Protein AF-A0A1V6GTL7-F1 (afdb_monomer_lite)

Foldseek 3Di:
DDDDDDDDDDDDDDDDDPDPDPPPPPPPPDPVNVVVVVVVVVVVVVVVVCVVVPDDDDPVVLCVVCVQVLVQLVVLLVVLVVLLVVLQVQLVVCVVVVVNVSSVLSNVLSVLSVVLNVLSVQCNVCSVVVPPVSNVVSVVVNVVSQVVNCVSVVDGDDTSDDDVVRVPDPDPDPPPPPVPPDPDDDDDDDDDDDDDDDDDDDDDDDDDDDDDD

Radius of gyration: 34.86 Å; chains: 1; bounding box: 97×105×55 Å

pLDDT: mean 72.02, std 23.52, range [32.5, 98.06]

Secondary structure (DSSP, 8-state):
------------------------------HHHHHHHHHHHHHHHHHHHHHHHSPPPPHHHHHHHHHHHHHHHHHHHHHHHHHHHHHHHHHHHHHHTT-HHHHHHHHHHHHHHHHHHHHHHHHHHHHHTT-HHHHHHHHHHHHHHHHHHHHHHSSPPP-SS--HHHH---PPP----------------------------------------

Structure (mmCIF, N/CA/C/O backbone):
data_AF-A0A1V6GTL7-F1
#
_entry.id   AF-A0A1V6GTL7-F1
#
loop_
_atom_site.group_PDB
_atom_site.id
_atom_site.type_symbol
_atom_site.label_atom_id
_atom_site.label_alt_id
_atom_site.label_comp_id
_atom_site.label_asym_id
_atom_site.label_entity_id
_atom_site.label_seq_id
_atom_site.pdbx_PDB_ins_code
_atom_site.Cartn_x
_atom_site.Cartn_y
_atom_site.Cartn_z
_atom_site.occupancy
_atom_site.B_iso_or_equiv
_atom_site.auth_seq_id
_atom_site.auth_comp_id
_atom_site.auth_asym_id
_atom_site.auth_atom_id
_atom_site.pdbx_PDB_model_num
ATOM 1 N N . MET A 1 1 ? 66.083 40.670 12.937 1.00 35.97 1 MET A N 1
ATOM 2 C CA . MET A 1 1 ? 67.552 40.610 12.770 1.00 35.97 1 MET A CA 1
ATOM 3 C C . MET A 1 1 ? 68.104 39.443 13.587 1.00 35.97 1 MET A C 1
ATOM 5 O O . MET A 1 1 ? 67.762 39.340 14.751 1.00 35.97 1 MET A O 1
ATOM 9 N N . ARG A 1 2 ? 68.874 38.568 12.918 1.00 45.50 2 ARG A N 1
ATOM 10 C CA . ARG A 1 2 ? 69.841 37.534 13.369 1.00 45.50 2 ARG A CA 1
ATOM 11 C C . ARG A 1 2 ? 69.799 37.010 14.822 1.00 45.50 2 ARG A C 1
ATOM 13 O O . ARG A 1 2 ? 70.133 37.751 15.736 1.00 45.50 2 ARG A O 1
ATOM 20 N N . ARG A 1 3 ? 69.714 35.678 14.968 1.00 38.22 3 ARG A N 1
ATOM 21 C CA . ARG A 1 3 ? 70.846 34.794 15.359 1.00 38.22 3 ARG A CA 1
ATOM 22 C C . ARG A 1 3 ? 70.424 33.311 15.380 1.00 38.22 3 ARG A C 1
ATOM 24 O O . ARG A 1 3 ? 69.400 32.971 15.952 1.00 38.22 3 ARG A O 1
ATOM 31 N N . TRP A 1 4 ? 71.238 32.457 14.759 1.00 44.47 4 TRP A N 1
ATOM 32 C CA . TRP A 1 4 ? 71.379 31.024 15.076 1.00 44.47 4 TRP A CA 1
ATOM 33 C C . TRP A 1 4 ? 72.420 30.879 16.210 1.00 44.47 4 TRP A C 1
ATOM 35 O O . TRP A 1 4 ? 73.236 31.798 16.364 1.00 44.47 4 TRP A O 1
ATOM 45 N N . PRO A 1 5 ? 72.433 29.774 16.986 1.00 56.59 5 PRO A N 1
ATOM 46 C CA . PRO A 1 5 ? 73.373 28.700 16.641 1.00 56.59 5 PRO A CA 1
ATOM 47 C C . PRO A 1 5 ? 72.931 27.245 16.936 1.00 56.59 5 PRO A C 1
ATOM 49 O O . PRO A 1 5 ? 72.128 26.942 17.809 1.00 56.59 5 PRO A O 1
ATOM 52 N N . MET A 1 6 ? 73.567 26.393 16.134 1.00 41.66 6 MET A N 1
ATOM 53 C CA . MET A 1 6 ? 73.907 24.965 16.184 1.00 41.66 6 MET A CA 1
ATOM 54 C C . MET A 1 6 ? 74.047 24.211 17.532 1.00 41.66 6 MET A C 1
ATOM 56 O O . MET A 1 6 ? 74.666 24.703 18.467 1.00 41.66 6 MET A O 1
ATOM 60 N N . MET A 1 7 ? 73.673 22.922 17.431 1.00 39.44 7 MET A N 1
ATOM 61 C CA . MET A 1 7 ? 74.312 21.671 17.914 1.00 39.44 7 MET A CA 1
ATOM 62 C C . MET A 1 7 ? 74.373 21.273 19.402 1.00 39.44 7 MET A C 1
ATOM 64 O O . MET A 1 7 ? 74.911 21.986 20.236 1.00 39.44 7 MET A O 1
ATOM 68 N N . GLY A 1 8 ? 74.044 19.987 19.638 1.00 35.22 8 GLY A N 1
ATOM 69 C CA . GLY A 1 8 ? 74.865 19.097 20.478 1.00 35.22 8 GLY A CA 1
ATOM 70 C C . GLY A 1 8 ? 74.125 18.091 21.375 1.00 35.22 8 GLY A C 1
ATOM 71 O O . GLY A 1 8 ? 73.696 18.495 22.441 1.00 35.22 8 GLY A O 1
ATOM 72 N N . GLY A 1 9 ? 74.087 16.811 20.945 1.00 35.62 9 GLY A N 1
ATOM 73 C CA . GLY A 1 9 ? 74.044 15.521 21.695 1.00 35.62 9 GLY A CA 1
ATOM 74 C C . GLY A 1 9 ? 73.148 15.336 22.941 1.00 35.62 9 GLY A C 1
ATOM 75 O O . GLY A 1 9 ? 72.566 16.263 23.464 1.00 35.62 9 GLY A O 1
ATOM 76 N N . ALA A 1 10 ? 73.011 14.172 23.571 1.00 41.84 10 ALA A N 1
ATOM 77 C CA . ALA A 1 10 ? 72.985 12.767 23.177 1.00 41.84 10 ALA A CA 1
ATOM 78 C C . ALA A 1 10 ? 72.483 11.969 24.416 1.00 41.84 10 ALA A C 1
ATOM 80 O O . ALA A 1 10 ? 72.802 12.334 25.543 1.00 41.84 10 ALA A O 1
ATOM 81 N N . VAL A 1 11 ? 71.818 10.833 24.161 1.00 42.91 11 VAL A N 1
ATOM 82 C CA . VAL A 1 11 ? 71.645 9.625 25.016 1.00 42.91 11 VAL A CA 1
ATOM 83 C C . VAL A 1 11 ? 70.593 9.608 26.153 1.00 42.91 11 VAL A C 1
ATOM 85 O O . VAL A 1 11 ? 70.435 10.550 26.917 1.00 42.91 11 VAL A O 1
ATOM 88 N N . LEU A 1 12 ? 70.011 8.399 26.287 1.00 39.44 12 LEU A N 1
ATOM 89 C CA . LEU A 1 12 ? 69.167 7.783 27.333 1.00 39.44 12 LEU A CA 1
ATOM 90 C C . LEU A 1 12 ? 67.657 7.863 27.027 1.00 39.44 12 LEU A C 1
ATOM 92 O O . LEU A 1 12 ? 67.135 8.929 26.752 1.00 39.44 12 LEU A O 1
ATOM 96 N N . ALA A 1 13 ? 66.876 6.779 27.011 1.00 40.62 13 ALA A N 1
ATOM 97 C CA . ALA A 1 13 ? 66.996 5.525 27.745 1.00 40.62 13 ALA A CA 1
ATOM 98 C C . ALA A 1 13 ? 66.348 4.346 26.987 1.00 40.62 13 ALA A C 1
ATOM 100 O O . ALA A 1 13 ? 65.375 4.517 26.252 1.00 40.62 13 ALA A O 1
ATOM 101 N N . LEU A 1 14 ? 66.885 3.141 27.211 1.00 46.69 14 LEU A N 1
ATOM 102 C CA . LEU A 1 14 ? 66.243 1.877 26.854 1.00 46.69 14 LEU A CA 1
ATOM 103 C C . LEU A 1 14 ? 64.939 1.714 27.648 1.00 46.69 14 LEU A C 1
ATOM 105 O O . LEU A 1 14 ? 64.967 1.633 28.874 1.00 46.69 14 LEU A O 1
ATOM 109 N N . GLY A 1 15 ? 63.820 1.600 26.938 1.00 40.00 15 GLY A N 1
ATOM 110 C CA . GLY A 1 15 ? 62.555 1.094 27.459 1.00 40.00 15 GLY A CA 1
ATOM 111 C C . GLY A 1 15 ? 62.045 0.009 26.520 1.00 40.00 15 GLY A C 1
ATOM 112 O O . GLY A 1 15 ? 61.657 0.288 25.389 1.00 40.00 15 GLY A O 1
ATOM 113 N N . THR A 1 16 ? 62.098 -1.239 26.966 1.00 46.84 16 THR A N 1
ATOM 114 C CA . THR A 1 16 ? 61.581 -2.419 26.271 1.00 46.84 16 THR A CA 1
ATOM 115 C C . THR A 1 16 ? 60.065 -2.295 26.090 1.00 46.84 16 THR A C 1
ATOM 117 O O . THR A 1 16 ? 59.295 -2.533 27.017 1.00 46.84 16 THR A O 1
ATOM 120 N N . MET A 1 17 ? 59.623 -1.923 24.886 1.00 38.69 17 MET A N 1
ATOM 121 C CA . MET A 1 17 ? 58.226 -2.056 24.474 1.00 38.69 17 MET A CA 1
ATOM 122 C C . MET A 1 17 ? 57.941 -3.517 24.124 1.00 38.69 17 MET A C 1
ATOM 124 O O . MET A 1 17 ? 58.433 -4.033 23.121 1.00 38.69 17 MET A O 1
ATOM 128 N N . VAL A 1 18 ? 57.104 -4.177 24.924 1.00 46.06 18 VAL A N 1
ATOM 129 C CA . VAL A 1 18 ? 56.383 -5.373 24.477 1.00 46.06 18 VAL A CA 1
ATOM 130 C C . VAL A 1 18 ? 55.330 -4.895 23.481 1.00 46.06 18 VAL A C 1
ATOM 132 O O . VAL A 1 18 ? 54.247 -4.448 23.853 1.00 46.06 18 VAL A O 1
ATOM 135 N N . ALA A 1 19 ? 55.689 -4.917 22.200 1.00 44.81 19 ALA A N 1
ATOM 136 C CA . ALA A 1 19 ? 54.762 -4.655 21.115 1.00 44.81 19 ALA A CA 1
ATOM 137 C C . ALA A 1 19 ? 53.807 -5.848 20.986 1.00 44.81 19 ALA A C 1
ATOM 139 O O . ALA A 1 19 ? 54.183 -6.912 20.496 1.00 44.81 19 ALA A O 1
ATOM 140 N N . VAL A 1 20 ? 52.560 -5.662 21.419 1.00 47.91 20 VAL A N 1
ATOM 141 C CA . VAL A 1 20 ? 51.438 -6.486 20.966 1.00 47.91 20 VAL A CA 1
ATOM 142 C C . VAL A 1 20 ? 51.251 -6.161 19.489 1.00 47.91 20 VAL A C 1
ATOM 144 O O . VAL A 1 20 ? 50.726 -5.107 19.133 1.00 47.91 20 VAL A O 1
ATOM 147 N N . THR A 1 21 ? 51.759 -7.025 18.617 1.00 46.97 21 THR A N 1
ATOM 148 C CA . THR A 1 21 ? 51.546 -6.886 17.182 1.00 46.97 21 THR A CA 1
ATOM 149 C C . THR A 1 21 ? 50.085 -7.213 16.861 1.00 46.97 21 THR A C 1
ATOM 151 O O . THR A 1 21 ? 49.604 -8.295 17.207 1.00 46.97 21 THR A O 1
ATOM 154 N N . PRO A 1 22 ? 49.347 -6.308 16.193 1.00 46.44 22 PRO A N 1
ATOM 155 C CA . PRO A 1 22 ? 48.054 -6.653 15.636 1.00 46.44 22 PRO A CA 1
ATOM 156 C C . PRO A 1 22 ? 48.307 -7.636 14.496 1.00 46.44 22 PRO A C 1
ATOM 158 O O . PRO A 1 22 ? 48.952 -7.304 13.500 1.00 46.44 22 PRO A O 1
ATOM 161 N N . VAL A 1 23 ? 47.816 -8.866 14.634 1.00 41.50 23 VAL A N 1
ATOM 162 C CA . VAL A 1 23 ? 47.775 -9.810 13.516 1.00 41.50 23 VAL A CA 1
ATOM 163 C C . VAL A 1 23 ? 46.669 -9.341 12.571 1.00 41.50 23 VAL A C 1
ATOM 165 O O . VAL A 1 23 ? 45.533 -9.807 12.607 1.00 41.50 23 VAL A O 1
ATOM 168 N N . CYS A 1 24 ? 47.001 -8.364 11.732 1.00 41.97 24 CYS A N 1
ATOM 169 C CA . CYS A 1 24 ? 46.215 -7.996 10.568 1.00 41.97 24 CYS A CA 1
ATOM 170 C C . CYS A 1 24 ? 46.306 -9.147 9.559 1.00 41.97 24 CYS A C 1
ATOM 172 O O . CYS A 1 24 ? 47.208 -9.179 8.725 1.00 41.97 24 CYS A O 1
ATOM 174 N N . PHE A 1 25 ? 45.369 -10.095 9.609 1.00 42.31 25 PHE A N 1
ATOM 175 C CA . PHE A 1 25 ? 45.135 -11.031 8.506 1.00 42.31 25 PHE A CA 1
ATOM 176 C C . PHE A 1 25 ? 44.468 -10.289 7.334 1.00 42.31 25 PHE A C 1
ATOM 178 O O . PHE A 1 25 ? 43.322 -10.538 6.970 1.00 42.31 25 PHE A O 1
ATOM 185 N N . ALA A 1 26 ? 45.196 -9.361 6.712 1.00 48.50 26 ALA A N 1
ATOM 186 C CA . ALA A 1 26 ? 44.901 -8.950 5.351 1.00 48.50 26 ALA A CA 1
ATOM 187 C C . ALA A 1 26 ? 45.399 -10.081 4.446 1.00 48.50 26 ALA A C 1
ATOM 189 O O . ALA A 1 26 ? 46.570 -10.118 4.069 1.00 48.50 26 ALA A O 1
ATOM 190 N N . ARG A 1 27 ? 44.531 -11.055 4.140 1.00 55.53 27 ARG A N 1
ATOM 191 C CA . ARG A 1 27 ? 44.789 -11.982 3.033 1.00 55.53 27 ARG A CA 1
ATOM 192 C C . ARG A 1 27 ? 44.950 -11.124 1.781 1.00 55.53 27 ARG A C 1
ATOM 194 O O . ARG A 1 27 ? 43.975 -10.581 1.269 1.00 55.53 27 ARG A O 1
ATOM 201 N N . VAL A 1 28 ? 46.193 -10.956 1.340 1.00 57.31 28 VAL A N 1
ATOM 202 C CA . VAL A 1 28 ? 46.511 -10.330 0.061 1.00 57.31 28 VAL A CA 1
ATOM 203 C C . VAL A 1 28 ? 45.879 -11.223 -0.997 1.00 57.31 28 VAL A C 1
ATOM 205 O O . VAL A 1 28 ? 46.318 -12.354 -1.191 1.00 57.31 28 VAL A O 1
ATOM 208 N N . LEU A 1 29 ? 44.789 -10.749 -1.601 1.00 62.44 29 LEU A N 1
ATOM 209 C CA . LEU A 1 29 ? 44.162 -11.429 -2.727 1.00 62.44 29 LEU A CA 1
ATOM 210 C C . LEU A 1 29 ? 45.227 -11.579 -3.812 1.00 62.44 29 LEU A C 1
ATOM 212 O O . LEU A 1 29 ? 45.891 -10.600 -4.167 1.00 62.44 29 LEU A O 1
ATOM 216 N N . ASP A 1 30 ? 45.418 -12.799 -4.304 1.00 77.19 30 ASP A N 1
ATOM 217 C CA . ASP A 1 30 ? 46.361 -13.032 -5.385 1.00 77.19 30 ASP A CA 1
ATOM 218 C C . ASP A 1 30 ? 45.968 -12.221 -6.636 1.00 77.19 30 ASP A C 1
ATOM 220 O O . ASP A 1 30 ? 44.830 -11.767 -6.827 1.00 77.19 30 ASP A O 1
ATOM 224 N N . GLY A 1 31 ? 46.956 -11.980 -7.499 1.00 77.62 31 GLY A N 1
ATOM 2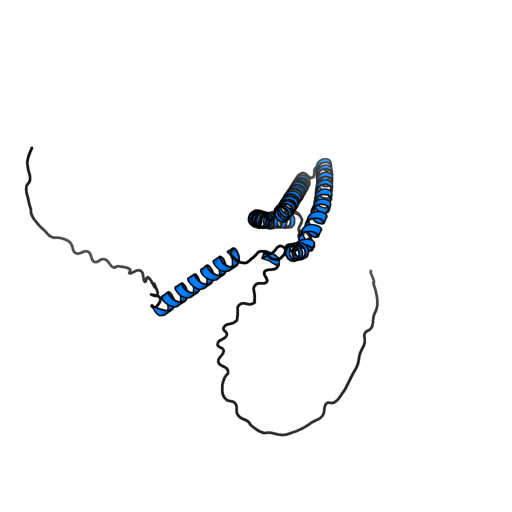25 C CA . GLY A 1 31 ? 46.763 -11.165 -8.697 1.00 77.62 31 GLY A CA 1
ATOM 226 C C . GLY A 1 31 ? 45.721 -11.736 -9.664 1.00 77.62 31 GLY A C 1
ATOM 227 O O . GLY A 1 31 ? 45.194 -10.988 -10.491 1.00 77.62 31 GLY A O 1
ATOM 228 N N . GLU A 1 32 ? 45.404 -13.029 -9.571 1.00 77.50 32 GLU A N 1
ATOM 229 C CA . GLU A 1 32 ? 44.367 -13.675 -10.376 1.00 77.50 32 GLU A CA 1
ATOM 230 C C . GLU A 1 32 ? 42.965 -13.357 -9.852 1.00 77.50 32 GLU A C 1
ATOM 232 O O . GLU A 1 32 ? 42.100 -12.956 -10.633 1.00 77.50 32 GLU A O 1
ATOM 237 N N . THR A 1 33 ? 42.765 -13.389 -8.536 1.00 75.06 33 THR A N 1
ATOM 238 C CA . THR A 1 33 ? 41.503 -13.048 -7.871 1.00 75.06 33 THR A CA 1
ATOM 239 C C . THR A 1 33 ? 41.130 -11.584 -8.102 1.00 75.06 33 THR A C 1
ATOM 241 O O . THR A 1 33 ? 39.981 -11.264 -8.412 1.00 75.06 33 THR A O 1
ATOM 244 N N . ILE A 1 34 ? 42.107 -10.671 -8.056 1.00 77.31 34 ILE A N 1
ATOM 245 C CA . ILE A 1 34 ? 41.880 -9.248 -8.365 1.00 77.31 34 ILE A CA 1
ATOM 246 C C . ILE A 1 34 ? 41.469 -9.060 -9.836 1.00 77.31 34 ILE A C 1
ATOM 248 O O . ILE A 1 34 ? 40.591 -8.247 -10.143 1.00 77.31 34 ILE A O 1
ATOM 252 N N . LYS A 1 35 ? 42.075 -9.811 -10.767 1.00 82.00 35 LYS A N 1
ATOM 253 C CA . LYS A 1 35 ? 41.696 -9.779 -12.190 1.00 82.00 35 LYS A CA 1
ATOM 254 C C . LYS A 1 35 ? 40.293 -10.346 -12.410 1.00 82.00 35 LYS A C 1
ATOM 256 O O . LYS A 1 35 ? 39.540 -9.762 -13.189 1.00 82.00 35 LYS A O 1
ATOM 261 N N . ALA A 1 36 ? 39.933 -11.429 -11.724 1.00 79.88 36 ALA A N 1
ATOM 262 C CA . ALA A 1 36 ? 38.602 -12.028 -11.788 1.00 79.88 36 ALA A CA 1
ATOM 263 C C . ALA A 1 36 ? 37.523 -11.062 -11.270 1.00 79.88 36 ALA A C 1
ATOM 265 O O . ALA A 1 36 ? 36.549 -10.803 -11.973 1.00 79.88 36 ALA A O 1
ATOM 266 N N . LEU A 1 37 ? 37.751 -10.425 -10.116 1.00 79.06 37 LEU A N 1
ATOM 267 C CA . LEU A 1 37 ? 36.845 -9.415 -9.557 1.00 79.06 37 LEU A CA 1
ATOM 268 C C . LEU A 1 37 ? 36.659 -8.211 -10.488 1.00 79.06 37 LEU A C 1
ATOM 270 O O . LEU A 1 37 ? 35.538 -7.744 -10.667 1.00 79.06 37 LEU A O 1
ATOM 274 N N . ARG A 1 38 ? 37.728 -7.724 -11.134 1.00 85.56 38 ARG A N 1
ATOM 275 C CA . ARG A 1 38 ? 37.615 -6.634 -12.121 1.00 85.56 38 ARG A CA 1
ATOM 276 C C . ARG A 1 38 ? 36.814 -7.044 -13.351 1.00 85.56 38 ARG A C 1
ATOM 278 O O . ARG A 1 38 ? 36.017 -6.244 -13.831 1.00 85.56 38 ARG A O 1
ATOM 285 N N . ARG A 1 39 ? 37.009 -8.265 -13.857 1.00 84.19 39 ARG A N 1
ATOM 286 C CA . ARG A 1 39 ? 36.225 -8.795 -14.985 1.00 84.19 39 ARG A CA 1
ATOM 287 C C . ARG A 1 39 ? 34.752 -8.915 -14.619 1.00 84.19 39 ARG A C 1
ATOM 289 O O . ARG A 1 39 ? 33.909 -8.526 -15.418 1.00 84.19 39 ARG A O 1
ATOM 296 N N . GLU A 1 40 ? 34.448 -9.369 -13.408 1.00 75.06 40 GLU A N 1
ATOM 297 C CA . GLU A 1 40 ? 33.066 -9.478 -12.947 1.00 75.06 40 GLU A CA 1
ATOM 298 C C . GLU A 1 40 ? 32.427 -8.102 -12.732 1.00 75.06 40 GLU A C 1
ATOM 300 O O . GLU A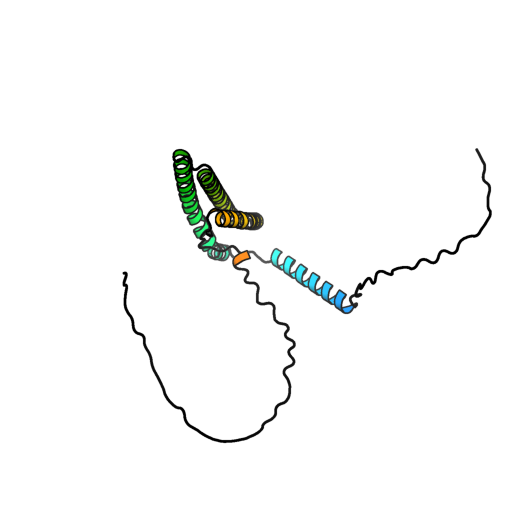 1 40 ? 31.325 -7.856 -13.213 1.00 75.06 40 GLU A O 1
ATOM 305 N N . GLN A 1 41 ? 33.144 -7.146 -12.135 1.00 86.19 41 GLN A N 1
ATOM 306 C CA . GLN A 1 41 ? 32.681 -5.757 -12.044 1.00 86.19 41 GLN A CA 1
ATOM 307 C C . GLN A 1 41 ? 32.435 -5.140 -13.427 1.00 86.19 41 GLN A C 1
ATOM 309 O O . GLN A 1 41 ? 31.429 -4.460 -13.626 1.00 86.19 41 GLN A O 1
ATOM 314 N N . GLN A 1 42 ? 33.313 -5.399 -14.400 1.00 86.12 42 GLN A N 1
ATOM 315 C CA . GLN A 1 42 ? 33.130 -4.959 -15.785 1.00 86.12 42 GLN A CA 1
ATOM 316 C C . GLN A 1 42 ? 31.926 -5.634 -16.444 1.00 86.12 42 GLN A C 1
ATOM 318 O O . GLN A 1 42 ? 31.173 -4.961 -17.143 1.00 86.12 42 GLN A O 1
ATOM 323 N N . ARG A 1 43 ? 31.703 -6.929 -16.198 1.00 85.44 43 ARG A N 1
ATOM 324 C CA . ARG A 1 43 ? 30.538 -7.674 -16.692 1.00 85.44 43 ARG A CA 1
ATOM 325 C C . ARG A 1 43 ? 29.240 -7.115 -16.117 1.00 85.44 43 ARG A C 1
ATOM 327 O O . ARG A 1 43 ? 28.309 -6.852 -16.872 1.00 85.44 43 ARG A O 1
ATOM 334 N N . VAL A 1 44 ? 29.192 -6.869 -14.808 1.00 78.00 44 VAL A N 1
ATOM 335 C CA . VAL A 1 44 ? 28.045 -6.256 -14.123 1.00 78.00 44 VAL A CA 1
ATOM 336 C C . VAL A 1 44 ? 27.798 -4.838 -14.641 1.00 78.00 44 VAL A C 1
ATOM 338 O O . VAL A 1 44 ? 26.658 -4.491 -14.946 1.00 78.00 44 VAL A O 1
ATOM 341 N N . ALA A 1 45 ? 28.847 -4.033 -14.822 1.00 79.06 45 ALA A N 1
ATOM 342 C CA . ALA A 1 45 ? 28.733 -2.692 -15.390 1.00 79.06 45 ALA A CA 1
ATOM 343 C C . ALA A 1 45 ? 28.252 -2.716 -16.853 1.00 79.06 45 ALA A C 1
ATOM 345 O O . ALA A 1 45 ? 27.406 -1.907 -17.234 1.00 79.06 45 ALA A O 1
ATOM 346 N N . ALA A 1 46 ? 28.739 -3.660 -17.663 1.00 78.75 46 ALA A N 1
ATOM 347 C CA . ALA A 1 46 ? 28.314 -3.851 -19.047 1.00 78.75 46 ALA A CA 1
ATOM 348 C C . ALA A 1 46 ? 26.855 -4.314 -19.134 1.00 78.75 46 ALA A C 1
ATOM 350 O O . ALA A 1 46 ? 26.098 -3.781 -19.938 1.00 78.75 46 ALA A O 1
ATOM 351 N N . LEU A 1 47 ? 26.427 -5.236 -18.268 1.00 69.50 47 LEU A N 1
ATOM 352 C CA . LEU A 1 47 ? 25.028 -5.655 -18.154 1.00 69.50 47 LEU A CA 1
ATOM 353 C C . LEU A 1 47 ? 24.127 -4.501 -17.701 1.00 69.50 47 LEU A C 1
ATOM 355 O O . LEU A 1 47 ? 23.045 -4.313 -18.252 1.00 69.50 47 LEU A O 1
ATOM 359 N N . ALA A 1 48 ? 24.572 -3.698 -16.733 1.00 69.31 48 ALA A N 1
ATOM 360 C CA . ALA A 1 48 ? 23.847 -2.511 -16.290 1.00 69.31 48 ALA A CA 1
ATOM 361 C C . ALA A 1 48 ? 23.721 -1.469 -17.412 1.00 69.31 48 ALA A C 1
ATOM 363 O O . ALA A 1 48 ? 22.658 -0.875 -17.579 1.00 69.31 48 ALA A O 1
ATOM 364 N N . LYS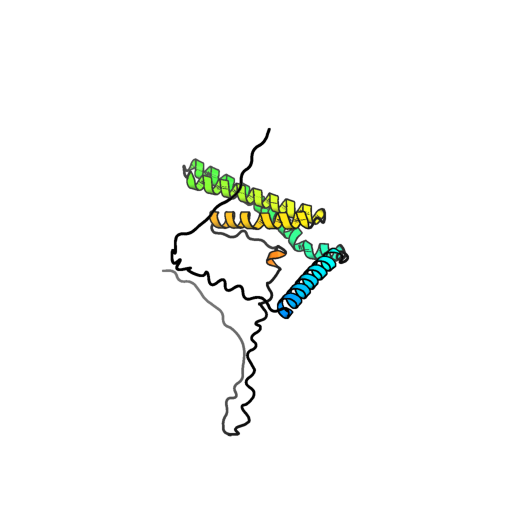 A 1 49 ? 24.776 -1.277 -18.213 1.00 76.00 49 LYS A N 1
ATOM 365 C CA . LYS A 1 49 ? 24.763 -0.406 -19.393 1.00 76.00 49 LYS A CA 1
ATOM 366 C C . LYS A 1 49 ? 23.831 -0.945 -20.484 1.00 76.00 49 LYS A C 1
ATOM 368 O O . LYS A 1 49 ? 22.963 -0.214 -20.941 1.00 76.00 49 LYS A O 1
ATOM 373 N N . ALA A 1 50 ? 23.926 -2.230 -20.819 1.00 66.75 50 ALA A N 1
ATOM 374 C CA . ALA A 1 50 ? 23.063 -2.877 -21.805 1.00 66.75 50 ALA A CA 1
ATOM 375 C C . ALA A 1 50 ? 21.579 -2.819 -21.408 1.00 66.75 50 ALA A C 1
ATOM 377 O O . ALA A 1 50 ? 20.726 -2.588 -22.254 1.00 66.75 50 ALA A O 1
ATOM 378 N N . ARG A 1 51 ? 21.254 -2.946 -20.114 1.00 64.94 51 ARG A N 1
ATOM 379 C CA . ARG A 1 51 ? 19.883 -2.749 -19.608 1.00 64.94 51 ARG A CA 1
ATOM 380 C C . ARG A 1 51 ? 19.375 -1.314 -19.771 1.00 64.94 51 ARG A C 1
ATOM 382 O O . ARG A 1 51 ? 18.174 -1.129 -19.916 1.00 64.94 51 ARG A O 1
ATOM 389 N N . ARG A 1 52 ? 20.262 -0.314 -19.733 1.00 63.25 52 ARG A N 1
ATOM 390 C CA . ARG A 1 52 ? 19.913 1.097 -19.981 1.00 63.25 52 ARG A CA 1
ATOM 391 C C . ARG A 1 52 ? 19.738 1.400 -21.470 1.00 63.25 52 ARG A C 1
ATOM 393 O O . ARG A 1 52 ? 18.967 2.287 -21.806 1.00 63.25 52 ARG A O 1
ATOM 400 N N . GLU A 1 53 ? 20.462 0.687 -22.331 1.00 62.78 53 GLU A N 1
ATOM 401 C CA . GLU A 1 53 ? 20.474 0.885 -23.789 1.00 62.78 53 GLU A CA 1
ATOM 402 C C . GLU A 1 53 ? 19.497 -0.037 -24.540 1.00 62.78 53 GLU A C 1
ATOM 404 O O . GLU A 1 53 ? 19.254 0.166 -25.728 1.00 62.78 53 GLU A O 1
ATOM 409 N N . ALA A 1 54 ? 18.931 -1.046 -23.868 1.00 56.81 54 ALA A N 1
ATOM 410 C CA . ALA A 1 54 ? 17.951 -1.948 -24.454 1.00 56.81 54 ALA A CA 1
ATOM 411 C C . ALA A 1 54 ? 16.730 -1.158 -24.959 1.00 56.81 54 ALA A C 1
ATOM 413 O O . ALA A 1 54 ? 16.199 -0.321 -24.219 1.00 56.81 54 ALA A O 1
ATOM 414 N N . PRO A 1 55 ? 16.258 -1.418 -26.194 1.00 57.91 55 PRO A N 1
ATOM 415 C CA . PRO A 1 55 ? 15.069 -0.757 -26.704 1.00 57.91 55 PRO A CA 1
ATOM 416 C C . PRO A 1 55 ? 13.888 -1.054 -25.771 1.00 57.91 55 PRO A C 1
ATOM 418 O O . PRO A 1 55 ? 13.761 -2.187 -25.287 1.00 57.91 55 PRO A O 1
ATOM 421 N N . PRO A 1 56 ? 13.032 -0.056 -25.487 1.00 60.19 56 PRO A N 1
ATOM 422 C CA . PRO A 1 56 ? 11.881 -0.266 -24.627 1.00 60.19 56 PRO A CA 1
ATOM 423 C C . PRO A 1 56 ? 11.029 -1.398 -25.202 1.00 60.19 56 PRO A C 1
ATOM 425 O O . PRO A 1 56 ? 10.826 -1.483 -26.416 1.00 60.19 56 PRO A O 1
ATOM 428 N N . ALA A 1 57 ? 10.542 -2.285 -24.330 1.00 62.94 57 ALA A N 1
ATOM 429 C CA . ALA A 1 57 ? 9.593 -3.309 -24.744 1.00 62.94 57 ALA A CA 1
ATOM 430 C C . ALA A 1 57 ? 8.420 -2.640 -25.486 1.00 62.94 57 ALA A C 1
ATOM 432 O O . ALA A 1 57 ? 8.016 -1.545 -25.076 1.00 62.94 57 ALA A O 1
ATOM 433 N N . PRO A 1 58 ? 7.862 -3.267 -26.541 1.00 67.25 58 PRO A N 1
ATOM 434 C CA . PRO A 1 58 ? 6.733 -2.701 -27.269 1.00 67.25 58 PRO A CA 1
ATOM 435 C C . PRO A 1 58 ? 5.647 -2.250 -26.287 1.00 67.25 58 PRO A C 1
ATOM 437 O O . PRO A 1 58 ? 5.332 -2.995 -25.357 1.00 67.25 58 PRO A O 1
ATOM 440 N N . GLU A 1 59 ? 5.072 -1.058 -26.468 1.00 66.81 59 GLU A N 1
ATOM 441 C CA . GLU A 1 59 ? 4.109 -0.476 -25.512 1.00 66.81 59 GLU A CA 1
ATOM 442 C C . GLU A 1 59 ? 2.975 -1.449 -25.159 1.00 66.81 59 GLU A C 1
ATOM 444 O O . GLU A 1 59 ? 2.592 -1.576 -23.998 1.00 66.81 59 GLU A O 1
ATOM 449 N N . VAL A 1 60 ? 2.523 -2.231 -26.142 1.00 61.19 60 VAL A N 1
ATOM 450 C CA . VAL A 1 60 ? 1.508 -3.283 -25.988 1.00 61.19 60 VAL A CA 1
ATOM 451 C C . VAL A 1 60 ? 1.945 -4.387 -25.014 1.00 61.19 60 VAL A C 1
ATOM 453 O O . VAL A 1 60 ? 1.133 -4.890 -24.240 1.00 61.19 60 VAL A O 1
ATOM 456 N N . PHE A 1 61 ? 3.221 -4.774 -25.030 1.00 61.06 61 PHE A N 1
ATOM 457 C CA . PHE A 1 61 ? 3.766 -5.775 -24.114 1.00 61.06 61 PHE A CA 1
ATOM 458 C C . PHE A 1 61 ? 3.865 -5.222 -22.690 1.00 61.06 61 PHE A C 1
ATOM 460 O O . PHE A 1 61 ? 3.456 -5.888 -21.741 1.00 61.06 61 PHE A O 1
ATOM 467 N N . ARG A 1 62 ? 4.338 -3.978 -22.538 1.00 68.44 62 ARG A N 1
ATOM 468 C CA . ARG A 1 62 ? 4.418 -3.304 -21.233 1.00 68.44 62 ARG A CA 1
ATOM 469 C C . ARG A 1 62 ? 3.031 -3.091 -20.622 1.00 68.44 62 ARG A C 1
ATOM 471 O O . ARG A 1 62 ? 2.858 -3.335 -19.432 1.00 68.44 62 ARG A O 1
ATOM 478 N N . ALA A 1 63 ? 2.049 -2.699 -21.433 1.00 70.62 63 ALA A N 1
ATOM 479 C CA . ALA A 1 63 ? 0.663 -2.535 -21.006 1.00 70.62 63 ALA A CA 1
ATOM 480 C C . ALA A 1 63 ? 0.068 -3.855 -20.498 1.00 70.62 63 ALA A C 1
ATOM 482 O O . ALA A 1 63 ? -0.444 -3.890 -19.386 1.00 70.62 63 ALA A O 1
ATOM 483 N N . LYS A 1 64 ? 0.216 -4.957 -21.249 1.00 76.94 64 LYS A N 1
ATOM 484 C CA . LYS A 1 64 ? -0.251 -6.289 -20.819 1.00 76.94 64 LYS A CA 1
ATOM 485 C C . LYS A 1 64 ? 0.445 -6.787 -19.552 1.00 76.94 64 LYS A C 1
ATOM 487 O O . LYS A 1 64 ? -0.183 -7.426 -18.717 1.00 76.94 64 LYS A O 1
ATOM 492 N N . LEU A 1 65 ? 1.737 -6.496 -19.399 1.00 81.88 65 LEU A N 1
ATOM 493 C CA . LEU A 1 65 ? 2.508 -6.908 -18.226 1.00 81.88 65 LEU A CA 1
ATOM 494 C C . LEU A 1 65 ? 2.103 -6.133 -16.961 1.00 81.88 65 LEU A C 1
ATOM 496 O O . LEU A 1 65 ? 2.076 -6.706 -15.875 1.00 81.88 65 LEU A O 1
ATOM 500 N N . LEU A 1 66 ? 1.763 -4.848 -17.098 1.00 86.25 66 LEU A N 1
ATOM 501 C CA . LEU A 1 66 ? 1.355 -3.990 -15.979 1.00 86.25 66 LEU A CA 1
ATOM 502 C C . LEU A 1 66 ? -0.160 -3.963 -15.739 1.00 86.25 66 LEU A C 1
ATOM 504 O O . LEU A 1 66 ? -0.593 -3.473 -14.700 1.00 86.25 66 LEU A O 1
ATOM 508 N N . GLU A 1 67 ? -0.974 -4.507 -16.642 1.00 88.38 67 GLU A N 1
ATOM 509 C CA . GLU A 1 67 ? -2.435 -4.545 -16.521 1.00 88.38 67 GLU A CA 1
ATOM 510 C C . GLU A 1 67 ? -2.924 -5.125 -15.175 1.00 88.38 67 GLU A C 1
ATOM 512 O O . GLU A 1 67 ? -3.770 -4.488 -14.537 1.00 88.38 67 GLU A O 1
ATOM 517 N N . PRO A 1 68 ? -2.377 -6.248 -14.654 1.00 90.56 68 PRO A N 1
ATOM 518 C CA . PRO A 1 68 ? -2.767 -6.752 -13.337 1.00 90.56 68 PRO A CA 1
ATOM 519 C C . PRO A 1 68 ? -2.452 -5.768 -12.205 1.00 90.56 68 PRO A C 1
ATOM 521 O O . PRO A 1 68 ? -3.256 -5.619 -11.286 1.00 90.56 68 PRO A O 1
ATOM 524 N N . VAL A 1 69 ? -1.318 -5.066 -12.295 1.00 91.69 69 VAL A N 1
ATOM 525 C CA . VAL A 1 69 ? -0.886 -4.064 -11.310 1.00 91.69 69 VAL A CA 1
ATOM 526 C C . VAL A 1 69 ? -1.827 -2.865 -11.336 1.00 91.69 69 VAL A C 1
ATOM 528 O O . VAL A 1 69 ? -2.291 -2.434 -10.283 1.00 91.69 69 VAL A O 1
ATOM 531 N N . VAL A 1 70 ? -2.164 -2.356 -12.524 1.00 92.75 70 VAL A N 1
ATOM 532 C CA . VAL A 1 70 ? -3.100 -1.234 -12.689 1.00 92.75 70 VAL A CA 1
ATOM 533 C C . VAL A 1 70 ? -4.473 -1.593 -12.122 1.00 92.75 70 VAL A C 1
ATOM 535 O O . VAL A 1 70 ? -5.006 -0.867 -11.284 1.00 92.75 70 VAL A O 1
ATOM 538 N N . ARG A 1 71 ? -5.027 -2.744 -12.519 1.00 94.06 71 ARG A N 1
ATOM 539 C CA . ARG A 1 71 ? -6.334 -3.214 -12.039 1.00 94.06 71 ARG A CA 1
ATOM 540 C C . ARG A 1 71 ? -6.345 -3.427 -10.524 1.00 94.06 71 ARG A C 1
ATOM 542 O O . ARG A 1 71 ? -7.294 -3.014 -9.863 1.00 94.06 71 ARG A O 1
ATOM 549 N N . GLY A 1 72 ? -5.298 -4.048 -9.983 1.00 94.62 72 GLY A N 1
ATOM 550 C CA . GLY A 1 72 ? -5.161 -4.296 -8.549 1.00 94.62 72 GLY A CA 1
ATOM 5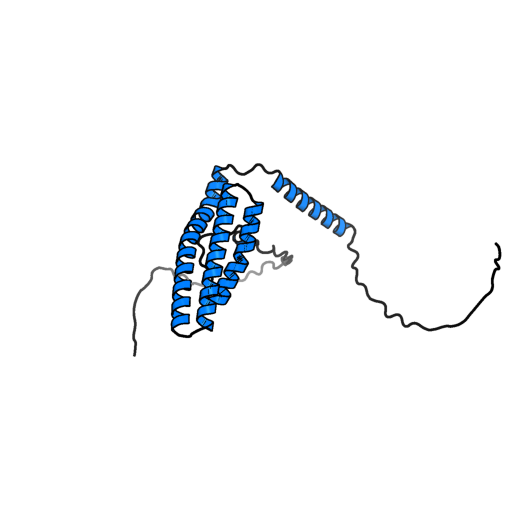51 C C . GLY A 1 72 ? -5.102 -3.003 -7.738 1.00 94.62 72 GLY A C 1
ATOM 552 O O . GLY A 1 72 ? -5.862 -2.842 -6.788 1.00 94.62 72 GLY A O 1
ATOM 553 N N . ASN A 1 73 ? -4.289 -2.036 -8.173 1.00 95.38 73 ASN A N 1
ATOM 554 C CA . ASN A 1 73 ? -4.178 -0.738 -7.506 1.00 95.38 73 ASN A CA 1
ATOM 555 C C . ASN A 1 73 ? -5.490 0.059 -7.555 1.00 95.38 73 ASN A C 1
ATOM 557 O O . ASN A 1 73 ? -5.846 0.696 -6.568 1.00 95.38 73 ASN A O 1
ATOM 561 N N . LEU A 1 74 ? -6.237 0.016 -8.664 1.00 95.06 74 LEU A N 1
ATOM 562 C CA . LEU A 1 74 ? -7.553 0.661 -8.749 1.00 95.06 74 LEU A CA 1
ATOM 563 C C . LEU A 1 74 ? -8.560 0.046 -7.767 1.00 95.06 74 LEU A C 1
ATOM 565 O O . LEU A 1 74 ? -9.265 0.783 -7.078 1.00 95.06 74 LEU A O 1
ATOM 569 N N . ALA A 1 75 ? -8.596 -1.285 -7.661 1.00 94.62 75 ALA A N 1
ATOM 570 C CA . ALA A 1 75 ? -9.435 -1.972 -6.681 1.00 94.62 75 ALA A CA 1
ATOM 571 C C . ALA A 1 75 ? -9.021 -1.630 -5.237 1.00 94.62 75 ALA A C 1
ATOM 573 O O . ALA A 1 75 ? -9.878 -1.398 -4.381 1.00 94.62 75 ALA A O 1
ATOM 574 N N . ASP A 1 76 ? -7.715 -1.533 -4.970 1.00 95.50 76 ASP A N 1
ATOM 575 C CA . ASP A 1 76 ? -7.191 -1.124 -3.666 1.00 95.50 76 ASP A CA 1
ATOM 576 C C . ASP A 1 76 ? -7.609 0.288 -3.275 1.00 95.50 76 ASP A C 1
ATOM 578 O O . ASP A 1 76 ? -7.916 0.513 -2.109 1.00 95.50 76 ASP A O 1
ATOM 582 N N . LEU A 1 77 ? -7.690 1.237 -4.212 1.00 95.88 77 LEU A N 1
ATOM 583 C CA . LEU A 1 77 ? -8.165 2.589 -3.897 1.00 95.88 77 LEU A CA 1
ATOM 584 C C . LEU A 1 77 ? -9.577 2.578 -3.309 1.00 95.88 77 LEU A C 1
ATOM 586 O O . LEU A 1 77 ? -9.833 3.249 -2.306 1.00 95.88 77 LEU A O 1
ATOM 590 N N . GLU A 1 78 ? -10.479 1.800 -3.905 1.00 94.06 78 GLU A N 1
ATOM 591 C CA . GLU A 1 78 ? -11.851 1.672 -3.422 1.00 94.06 78 GLU A CA 1
ATOM 592 C C . GLU A 1 78 ? -11.900 0.951 -2.068 1.00 94.06 78 GLU A C 1
ATOM 594 O O . GLU A 1 78 ? -12.567 1.411 -1.134 1.00 94.06 78 GLU A O 1
ATOM 599 N N . ARG A 1 79 ? -11.163 -0.159 -1.929 1.00 95.31 79 ARG A N 1
ATOM 600 C CA . ARG A 1 79 ? -11.077 -0.912 -0.668 1.00 95.31 79 ARG A CA 1
ATOM 601 C C . ARG A 1 79 ? -10.513 -0.057 0.464 1.00 95.31 79 ARG A C 1
ATOM 603 O O . ARG A 1 79 ? -11.106 -0.004 1.540 1.00 95.31 79 ARG A O 1
ATOM 610 N N . ASN A 1 80 ? -9.418 0.653 0.212 1.00 96.12 80 ASN A N 1
ATOM 611 C CA . ASN A 1 80 ? -8.761 1.519 1.183 1.00 96.12 80 ASN A CA 1
ATOM 612 C C . ASN A 1 80 ? -9.691 2.651 1.619 1.00 96.12 80 ASN A C 1
ATOM 614 O O . ASN A 1 80 ? -9.803 2.903 2.814 1.00 96.12 80 ASN A O 1
ATOM 618 N N . ALA A 1 81 ? -10.431 3.276 0.697 1.00 96.31 81 ALA A N 1
ATOM 619 C CA . ALA A 1 81 ? -11.423 4.293 1.049 1.00 96.31 81 ALA A CA 1
ATOM 620 C C . ALA A 1 81 ? -12.517 3.741 1.984 1.00 96.31 81 ALA A C 1
ATOM 622 O O . ALA A 1 81 ? -12.820 4.353 3.008 1.00 96.31 81 ALA A O 1
ATOM 623 N N . LYS A 1 82 ? -13.056 2.548 1.697 1.00 96.62 82 LYS A N 1
ATOM 624 C CA . LYS A 1 82 ? -14.044 1.887 2.572 1.00 96.62 82 LYS A CA 1
ATOM 625 C C . LYS A 1 82 ? -13.470 1.564 3.954 1.00 96.62 82 LYS A C 1
ATOM 627 O O . LYS A 1 82 ? -14.159 1.729 4.963 1.00 96.62 82 LYS A O 1
ATOM 632 N N . LEU A 1 83 ? -12.215 1.118 4.017 1.00 96.00 83 LEU A N 1
ATOM 633 C CA . LEU A 1 83 ? -11.533 0.826 5.278 1.00 96.00 83 LEU A CA 1
ATOM 634 C C . LEU A 1 83 ? -11.292 2.095 6.099 1.00 96.00 83 LEU A C 1
ATOM 636 O O . LEU A 1 83 ? -11.537 2.073 7.302 1.00 96.00 83 LEU A O 1
ATOM 640 N N . VAL A 1 84 ? -10.895 3.205 5.470 1.00 97.56 84 VAL A N 1
ATOM 641 C CA . VAL A 1 84 ? -10.740 4.509 6.139 1.00 97.56 84 VAL A CA 1
ATOM 642 C C . VAL A 1 84 ? -12.031 4.907 6.852 1.00 97.56 84 VAL A C 1
ATOM 644 O O . VAL A 1 84 ? -12.001 5.182 8.050 1.00 97.56 84 VAL A O 1
ATOM 647 N N . GLU A 1 85 ? -13.164 4.879 6.150 1.00 97.81 85 GLU A N 1
ATOM 648 C CA . GLU A 1 85 ? -14.461 5.241 6.733 1.00 97.81 85 GLU A CA 1
ATOM 649 C C . GLU A 1 85 ? -14.891 4.260 7.832 1.00 97.81 85 GLU A C 1
ATOM 651 O O . GLU A 1 85 ? -15.336 4.670 8.904 1.00 97.81 85 GLU A O 1
ATOM 656 N N . THR A 1 86 ? -14.657 2.960 7.630 1.00 97.12 86 THR A N 1
ATOM 657 C CA . THR A 1 86 ? -14.940 1.931 8.644 1.00 97.12 86 THR A CA 1
ATOM 658 C C . THR A 1 86 ? -14.154 2.175 9.934 1.00 97.12 86 THR A C 1
ATOM 660 O O . THR A 1 86 ? -14.708 2.104 11.031 1.00 97.12 86 THR A O 1
ATOM 663 N N . TYR A 1 87 ? -12.855 2.456 9.827 1.00 97.06 87 TYR A N 1
ATOM 664 C CA . TYR A 1 87 ? -12.006 2.695 10.990 1.00 97.06 87 TYR A CA 1
ATOM 665 C C . TYR A 1 87 ? -12.304 4.037 11.664 1.00 97.06 87 TYR A C 1
ATOM 667 O O . TYR A 1 87 ? -12.271 4.102 12.890 1.00 97.06 87 TYR A O 1
ATOM 675 N N . ARG A 1 88 ? -12.680 5.075 10.908 1.00 97.62 88 ARG A N 1
ATOM 676 C CA . ARG A 1 88 ? -13.175 6.340 11.477 1.00 97.62 88 ARG A CA 1
ATOM 677 C C . ARG A 1 88 ? -14.434 6.132 12.313 1.00 97.62 88 ARG A C 1
ATOM 679 O O . ARG A 1 88 ? -14.435 6.509 13.481 1.00 97.62 88 ARG A O 1
ATOM 686 N N . GLY A 1 89 ? -15.442 5.440 11.778 1.00 97.38 89 GLY A N 1
ATOM 687 C CA . GLY A 1 89 ? -16.664 5.133 12.531 1.00 97.38 89 GLY A CA 1
ATOM 688 C C . GLY A 1 89 ? -16.378 4.339 13.812 1.00 97.38 89 GLY A C 1
ATOM 689 O O . GLY A 1 89 ? -16.852 4.689 14.890 1.00 97.38 89 GLY A O 1
ATOM 690 N N . ARG A 1 90 ? -15.497 3.332 13.736 1.00 97.44 90 ARG A N 1
ATOM 691 C CA . ARG A 1 90 ? -15.067 2.567 14.921 1.00 97.44 90 ARG A CA 1
ATOM 692 C C . ARG A 1 90 ? -14.300 3.410 15.943 1.00 97.44 90 ARG A C 1
ATOM 694 O O . ARG A 1 90 ? -14.406 3.150 17.140 1.00 97.44 90 ARG A O 1
ATOM 701 N N . ALA A 1 91 ? -13.520 4.393 15.500 1.00 97.19 91 ALA A N 1
ATOM 702 C CA . ALA A 1 91 ? -12.835 5.323 16.393 1.00 97.19 91 ALA A CA 1
ATOM 703 C C . ALA A 1 91 ? -13.826 6.230 17.136 1.00 97.19 91 ALA A C 1
ATOM 705 O O . ALA A 1 91 ? -13.677 6.448 18.341 1.00 97.19 91 ALA A O 1
ATOM 706 N N . GLU A 1 92 ? -14.858 6.717 16.445 1.00 97.62 92 GLU A N 1
ATOM 707 C CA . GLU A 1 92 ? -15.938 7.501 17.050 1.00 97.62 92 GLU A CA 1
ATOM 708 C C . GLU A 1 92 ? -16.718 6.672 18.076 1.00 97.62 92 GLU A C 1
ATOM 710 O O . GLU A 1 92 ? -16.931 7.126 19.201 1.00 97.62 92 GLU A O 1
ATOM 715 N N . ASP A 1 93 ? -17.066 5.427 17.738 1.00 97.88 93 ASP A N 1
ATOM 716 C CA . ASP A 1 93 ? -17.709 4.485 18.660 1.00 97.88 93 ASP A CA 1
ATOM 717 C C . ASP A 1 93 ? -16.859 4.223 19.907 1.00 97.88 93 ASP A C 1
ATOM 719 O O . ASP A 1 93 ? -17.354 4.294 21.033 1.00 97.88 93 ASP A O 1
ATOM 723 N N . ALA A 1 94 ? -15.564 3.955 19.728 1.00 97.19 94 ALA A N 1
ATOM 724 C CA . ALA A 1 94 ? -14.639 3.747 20.837 1.00 97.19 94 ALA A CA 1
ATOM 725 C C . ALA A 1 94 ? -14.526 4.998 21.724 1.00 97.19 94 ALA A C 1
ATOM 727 O O . ALA A 1 94 ? -14.509 4.881 22.949 1.00 97.19 94 ALA A O 1
ATOM 728 N N . THR A 1 95 ? -14.528 6.191 21.123 1.00 96.56 95 THR A N 1
ATOM 729 C CA . THR A 1 95 ? -14.519 7.469 21.851 1.00 96.56 95 THR A CA 1
ATOM 730 C C . THR A 1 95 ? -15.793 7.645 22.677 1.00 96.56 95 THR A C 1
ATOM 732 O O . THR A 1 95 ? -15.713 7.929 23.872 1.00 96.56 95 THR A O 1
ATOM 735 N N . ARG A 1 96 ? -16.974 7.394 22.088 1.00 97.44 96 ARG A N 1
ATOM 736 C CA . ARG A 1 96 ? -18.262 7.424 22.808 1.00 97.44 96 ARG A CA 1
ATOM 737 C C . ARG A 1 96 ? -18.287 6.455 23.991 1.00 97.44 96 ARG A C 1
ATOM 739 O O . ARG A 1 96 ? -18.804 6.792 25.052 1.00 97.44 96 ARG A O 1
ATOM 746 N N . ASN A 1 97 ? -17.666 5.290 23.826 1.00 97.38 97 ASN A N 1
ATOM 747 C CA . ASN A 1 97 ? -17.562 4.250 24.850 1.00 97.38 97 ASN A CA 1
ATOM 748 C C . ASN A 1 97 ? -16.389 4.445 25.830 1.00 97.38 97 ASN A C 1
ATOM 750 O O . ASN A 1 97 ? -16.109 3.544 26.620 1.00 97.38 97 ASN A O 1
ATOM 754 N N . ARG A 1 98 ? -15.700 5.599 25.801 1.00 97.12 98 ARG A N 1
ATOM 755 C CA . ARG A 1 98 ? -14.547 5.931 26.666 1.00 97.12 98 ARG A CA 1
ATOM 756 C C . ARG A 1 98 ? -13.377 4.939 26.562 1.00 97.12 98 ARG A C 1
ATOM 758 O O . ARG A 1 98 ? -12.633 4.735 27.516 1.00 97.12 98 ARG A O 1
ATOM 765 N N . GLN A 1 99 ? -13.200 4.322 25.396 1.00 97.19 99 GLN A N 1
ATOM 766 C CA . GLN A 1 99 ? -12.101 3.405 25.092 1.00 97.19 99 GLN A CA 1
ATOM 767 C C . GLN A 1 99 ? -10.993 4.136 24.322 1.00 97.19 99 GLN A C 1
ATOM 769 O O . GLN A 1 99 ? -10.780 3.897 23.133 1.00 97.19 99 GLN A O 1
ATOM 774 N N . GLU A 1 100 ? -10.290 5.051 24.991 1.00 95.56 100 GLU A N 1
ATOM 775 C CA . GLU A 1 100 ? -9.347 5.979 24.345 1.00 95.56 100 GLU A CA 1
ATOM 776 C C . GLU A 1 100 ? -8.212 5.281 23.582 1.00 95.56 100 GLU A C 1
ATOM 778 O O . GLU A 1 100 ? -7.918 5.639 22.442 1.00 95.56 100 GLU A O 1
ATOM 783 N N . GLU A 1 101 ? -7.600 4.248 24.163 1.00 95.94 101 GLU A N 1
ATOM 784 C CA . GLU A 1 101 ? -6.510 3.511 23.509 1.00 95.94 101 GLU A CA 1
ATOM 785 C C . GLU A 1 101 ? -6.985 2.768 22.254 1.00 95.94 101 GLU A C 1
ATOM 787 O O . GLU A 1 101 ? -6.296 2.729 21.233 1.00 95.94 101 GLU A O 1
ATOM 792 N N . THR A 1 102 ? -8.201 2.224 22.289 1.00 94.94 102 THR A N 1
ATOM 793 C CA . THR A 1 102 ? -8.830 1.586 21.127 1.00 94.94 102 THR A CA 1
ATOM 794 C C . THR A 1 102 ? -9.163 2.617 20.048 1.00 94.94 102 THR A C 1
ATOM 796 O O . THR A 1 102 ? -8.905 2.377 18.868 1.00 94.94 102 THR A O 1
ATOM 799 N N . ALA A 1 103 ? -9.674 3.788 20.440 1.00 96.50 103 ALA A N 1
ATOM 800 C CA . ALA A 1 103 ? -9.966 4.879 19.517 1.00 96.50 103 ALA A CA 1
ATOM 801 C C . ALA A 1 103 ? -8.699 5.345 18.784 1.00 96.50 103 ALA A C 1
ATOM 803 O O . ALA A 1 103 ? -8.704 5.432 17.556 1.00 96.50 103 ALA A O 1
ATOM 804 N N . LYS A 1 104 ? -7.585 5.543 19.505 1.00 97.25 104 LYS A N 1
ATOM 805 C CA . LYS A 1 104 ? -6.282 5.904 18.913 1.00 97.25 104 LYS A CA 1
ATOM 806 C C . LYS A 1 104 ? -5.818 4.883 17.876 1.00 97.25 104 LYS A C 1
ATOM 808 O O . LYS A 1 104 ? -5.397 5.270 16.788 1.00 97.25 104 LYS A O 1
ATOM 813 N N . LYS A 1 105 ? -5.941 3.584 18.178 1.00 96.62 105 LYS A N 1
ATOM 814 C CA . LYS A 1 105 ? -5.593 2.512 17.231 1.00 96.62 105 LYS A CA 1
ATOM 815 C C . LYS A 1 105 ? -6.426 2.589 15.954 1.00 96.62 105 LYS A C 1
ATOM 817 O O . LYS A 1 105 ? -5.879 2.465 14.864 1.00 96.62 105 LYS A O 1
ATOM 822 N N . TYR A 1 106 ? -7.731 2.825 16.061 1.00 97.44 106 TYR A N 1
ATOM 823 C CA . TYR A 1 106 ? -8.585 2.949 14.880 1.00 97.44 106 TYR A CA 1
ATOM 824 C C . TYR A 1 106 ? -8.305 4.216 14.064 1.00 97.44 106 TYR A C 1
ATOM 826 O O . TYR A 1 106 ? -8.282 4.144 12.836 1.00 97.44 106 TYR A O 1
ATOM 834 N N . VAL A 1 107 ? -8.004 5.346 14.710 1.00 97.75 107 VAL A N 1
ATOM 835 C CA . VAL A 1 107 ? -7.567 6.567 14.008 1.00 97.75 107 VAL A CA 1
ATOM 836 C C . VAL A 1 107 ? -6.276 6.320 13.228 1.00 97.75 107 VAL A C 1
ATOM 838 O O . VAL A 1 107 ? -6.188 6.682 12.053 1.00 97.75 107 VAL A O 1
ATOM 841 N N . GLU A 1 108 ? -5.288 5.672 13.847 1.00 97.69 108 GLU A N 1
ATOM 842 C CA . GLU A 1 108 ? -4.019 5.370 13.182 1.00 97.69 108 GLU A CA 1
ATOM 843 C C . GLU A 1 108 ? -4.211 4.386 12.018 1.00 97.69 108 GLU A C 1
ATOM 845 O O . GLU A 1 108 ? -3.652 4.595 10.943 1.00 97.69 108 GLU A O 1
ATOM 850 N N . ALA A 1 109 ? -5.072 3.373 12.171 1.00 96.44 109 ALA A N 1
ATOM 851 C CA . ALA A 1 109 ? -5.411 2.458 11.081 1.00 96.44 109 ALA A CA 1
ATOM 852 C C . ALA A 1 109 ? -6.027 3.211 9.891 1.00 96.44 109 ALA A C 1
ATOM 854 O O . ALA A 1 109 ? -5.590 3.033 8.754 1.00 96.44 109 ALA A O 1
ATOM 855 N N . ALA A 1 110 ? -6.991 4.103 10.144 1.00 97.44 110 ALA A N 1
ATOM 856 C CA . ALA A 1 110 ? -7.595 4.928 9.100 1.00 97.44 110 ALA A CA 1
ATOM 857 C C . ALA A 1 110 ? -6.549 5.803 8.387 1.00 97.44 110 ALA A C 1
ATOM 859 O O . ALA A 1 110 ? -6.553 5.912 7.162 1.00 97.44 110 ALA A O 1
ATOM 860 N N . LYS A 1 111 ? -5.614 6.398 9.133 1.00 98.06 111 LYS A N 1
ATOM 861 C CA . LYS A 1 111 ? -4.523 7.192 8.557 1.00 98.06 111 LYS A CA 1
ATOM 862 C C . LYS A 1 111 ? -3.618 6.350 7.655 1.00 98.06 111 LYS A C 1
ATOM 864 O O . LYS A 1 111 ? -3.293 6.794 6.556 1.00 98.06 111 LYS A O 1
ATOM 869 N N . LEU A 1 112 ? -3.248 5.145 8.084 1.00 97.88 112 LEU A N 1
ATOM 870 C CA . LEU A 1 112 ? -2.402 4.244 7.301 1.00 97.88 112 LEU A CA 1
ATOM 871 C C . LEU A 1 112 ? -3.085 3.789 6.007 1.00 97.88 112 LEU A C 1
ATOM 873 O O . LEU A 1 112 ? -2.472 3.871 4.948 1.00 97.88 112 LEU A O 1
ATOM 877 N N . PHE A 1 113 ? -4.366 3.405 6.044 1.00 97.50 113 PHE A N 1
ATOM 878 C CA . PHE A 1 113 ? -5.107 3.060 4.820 1.00 97.50 113 PHE A CA 1
ATOM 879 C C . PHE A 1 113 ? -5.273 4.257 3.874 1.00 97.50 113 PHE A C 1
ATOM 881 O O . PHE A 1 113 ? -5.231 4.099 2.653 1.00 97.50 113 PHE A O 1
ATOM 888 N N . HIS A 1 114 ? -5.395 5.474 4.412 1.00 97.56 114 HIS A N 1
ATOM 889 C CA . HIS A 1 114 ? -5.393 6.684 3.593 1.00 97.56 114 HIS A CA 1
ATOM 890 C C . HIS A 1 114 ? -4.038 6.912 2.904 1.00 97.56 114 HIS A C 1
ATOM 892 O O . HIS A 1 114 ? -3.998 7.225 1.711 1.00 97.56 114 HIS A O 1
ATOM 898 N N . GLN A 1 115 ? -2.933 6.728 3.635 1.00 97.75 115 GLN A N 1
ATOM 899 C CA . GLN A 1 115 ? -1.576 6.805 3.085 1.00 97.75 115 GLN A CA 1
ATOM 900 C C . GLN A 1 115 ? -1.345 5.735 2.018 1.00 97.75 115 GLN A C 1
ATOM 902 O O . GLN A 1 115 ? -0.837 6.061 0.946 1.00 97.75 115 GLN A O 1
ATOM 907 N N . LEU A 1 116 ? -1.799 4.505 2.268 1.00 96.81 116 LEU A N 1
ATOM 908 C CA . LEU A 1 116 ? -1.718 3.400 1.319 1.00 96.81 116 LEU A CA 1
ATOM 909 C C . LEU A 1 116 ? -2.417 3.756 0.001 1.00 96.81 116 LEU A C 1
ATOM 911 O O . LEU A 1 116 ? -1.800 3.696 -1.057 1.00 96.81 116 LEU A O 1
ATOM 915 N N . GLY A 1 117 ? -3.646 4.283 0.064 1.00 96.75 117 GLY A N 1
ATOM 916 C CA . GLY A 1 117 ? -4.338 4.792 -1.124 1.00 96.75 117 GLY A CA 1
ATOM 917 C C . GLY A 1 117 ? -3.593 5.936 -1.834 1.00 96.75 117 GLY A C 1
ATOM 918 O O . GLY A 1 117 ? -3.687 6.082 -3.052 1.00 96.75 117 GLY A O 1
ATOM 919 N N . GLY A 1 118 ? -2.824 6.746 -1.103 1.00 97.44 118 GLY A N 1
ATOM 920 C CA . GLY A 1 118 ? -1.901 7.723 -1.686 1.00 97.44 118 GLY A CA 1
ATOM 921 C C . GLY A 1 118 ? -0.784 7.068 -2.498 1.00 97.44 118 GLY A C 1
ATOM 922 O O . GLY A 1 118 ? -0.537 7.481 -3.631 1.00 97.44 118 GLY A O 1
ATOM 923 N N . VAL A 1 119 ? -0.159 6.024 -1.955 1.00 97.19 119 VAL A N 1
ATOM 924 C CA . VAL A 1 119 ? 0.880 5.243 -2.640 1.00 97.19 119 VAL A CA 1
ATOM 925 C C . VAL A 1 119 ? 0.319 4.531 -3.873 1.00 97.19 119 VAL A C 1
ATOM 927 O O . VAL A 1 119 ? 0.904 4.649 -4.947 1.00 97.19 119 VAL A O 1
ATOM 930 N N . ASN A 1 120 ? -0.859 3.902 -3.784 1.00 96.88 120 ASN A N 1
ATOM 931 C CA . ASN A 1 120 ? -1.514 3.288 -4.948 1.00 96.88 120 ASN A CA 1
ATOM 932 C C . ASN A 1 120 ? -1.737 4.311 -6.086 1.00 96.88 120 ASN A C 1
ATOM 934 O O . ASN A 1 120 ? -1.499 4.004 -7.253 1.00 96.88 120 ASN A O 1
ATOM 938 N N . ARG A 1 121 ? -2.129 5.559 -5.773 1.00 97.44 121 ARG A N 1
ATOM 939 C CA . ARG A 1 121 ? -2.233 6.634 -6.784 1.00 97.44 121 ARG A CA 1
ATOM 940 C C . ARG A 1 121 ? -0.880 7.003 -7.388 1.00 97.44 121 ARG A C 1
ATOM 942 O O . ARG A 1 121 ? -0.804 7.200 -8.597 1.00 97.44 121 ARG A O 1
ATOM 949 N N . LYS A 1 122 ? 0.182 7.090 -6.578 1.00 96.94 122 LYS A N 1
ATOM 950 C CA . LYS A 1 122 ? 1.545 7.344 -7.079 1.00 96.94 122 LYS A CA 1
ATOM 951 C C . LYS A 1 122 ? 1.980 6.260 -8.068 1.00 96.94 122 LYS A C 1
ATOM 953 O O . LYS A 1 122 ? 2.486 6.598 -9.131 1.00 96.94 122 LYS A O 1
ATOM 958 N N . ILE A 1 123 ? 1.714 4.989 -7.755 1.00 95.00 123 ILE A N 1
ATOM 959 C CA . ILE A 1 123 ? 1.997 3.844 -8.635 1.00 95.00 123 ILE A CA 1
ATOM 960 C C . ILE A 1 123 ? 1.267 4.003 -9.972 1.00 95.00 123 ILE A C 1
ATOM 962 O O . ILE A 1 123 ? 1.893 3.932 -11.027 1.00 95.00 123 ILE A O 1
ATOM 966 N N . LEU A 1 124 ? -0.042 4.269 -9.942 1.00 94.88 124 LEU A N 1
ATOM 967 C CA . LEU A 1 124 ? -0.845 4.453 -11.157 1.00 94.88 124 LEU A CA 1
ATOM 968 C C . LEU A 1 124 ? -0.336 5.619 -12.015 1.00 94.88 124 LEU A C 1
ATOM 970 O O . LEU A 1 124 ? -0.149 5.458 -13.222 1.00 94.88 124 LEU A O 1
ATOM 974 N N . ASN A 1 125 ? -0.047 6.763 -11.391 1.00 95.00 125 ASN A N 1
ATOM 975 C CA . ASN A 1 125 ? 0.478 7.939 -12.082 1.00 95.00 125 ASN A CA 1
ATOM 976 C C . ASN A 1 125 ? 1.855 7.665 -12.705 1.00 95.00 125 ASN A C 1
ATOM 978 O O . ASN A 1 125 ? 2.102 8.066 -13.838 1.00 95.00 125 ASN A O 1
ATOM 982 N N . ALA A 1 126 ? 2.739 6.956 -11.998 1.00 92.50 126 ALA A N 1
ATOM 983 C CA . ALA A 1 126 ? 4.059 6.592 -12.505 1.00 92.50 126 ALA A CA 1
ATOM 984 C C . ALA A 1 126 ? 3.973 5.623 -13.696 1.00 92.50 126 ALA A C 1
ATOM 986 O O . ALA A 1 126 ? 4.698 5.785 -14.678 1.00 92.50 126 ALA A O 1
ATOM 987 N N . ILE A 1 127 ? 3.044 4.658 -13.657 1.00 90.81 127 ILE A N 1
ATOM 988 C CA . ILE A 1 127 ? 2.776 3.757 -14.788 1.00 90.81 127 ILE A CA 1
ATOM 989 C C . ILE A 1 127 ? 2.292 4.554 -16.005 1.00 90.81 127 ILE A C 1
ATOM 991 O O . ILE A 1 127 ? 2.814 4.352 -17.105 1.00 90.81 127 ILE A O 1
ATOM 995 N N . GLN A 1 128 ? 1.343 5.475 -15.804 1.00 89.94 128 GLN A N 1
ATOM 996 C CA . GLN A 1 128 ? 0.788 6.321 -16.863 1.00 89.94 128 GLN A CA 1
ATOM 997 C C . GLN A 1 128 ? 1.834 7.269 -17.466 1.00 89.94 128 GLN A C 1
ATOM 999 O O . GLN A 1 128 ? 1.872 7.445 -18.678 1.00 89.94 128 GLN A O 1
ATOM 1004 N N . ALA A 1 129 ? 2.699 7.854 -16.635 1.00 88.25 129 ALA A N 1
ATOM 1005 C CA . ALA A 1 129 ? 3.790 8.728 -17.067 1.00 88.25 129 ALA A CA 1
ATOM 1006 C C . ALA A 1 129 ? 5.012 7.961 -17.602 1.00 88.25 129 ALA A C 1
ATOM 1008 O O . ALA A 1 129 ? 5.991 8.575 -18.021 1.00 88.25 129 ALA A O 1
ATOM 1009 N N . HIS A 1 130 ? 4.978 6.624 -17.568 1.00 85.31 130 HIS A N 1
ATOM 1010 C CA . HIS A 1 130 ? 6.094 5.748 -17.920 1.00 85.31 130 HIS A CA 1
ATOM 1011 C C . HIS A 1 130 ? 7.383 5.989 -17.114 1.00 85.31 130 HIS A C 1
ATOM 1013 O O . HIS A 1 130 ? 8.462 5.579 -17.550 1.00 85.31 130 HIS A O 1
ATOM 1019 N N . ASP A 1 131 ? 7.264 6.564 -15.918 1.00 86.19 131 ASP A N 1
ATOM 1020 C CA . ASP A 1 131 ? 8.375 6.913 -15.039 1.00 86.19 131 ASP A CA 1
ATOM 1021 C C . ASP A 1 131 ? 8.725 5.746 -14.105 1.00 86.19 131 ASP A C 1
ATOM 1023 O O . ASP A 1 131 ? 8.092 5.507 -13.073 1.00 86.19 131 ASP A O 1
ATOM 1027 N N . ASN A 1 132 ? 9.772 5.007 -14.471 1.00 85.25 132 ASN A N 1
ATOM 1028 C CA . ASN A 1 132 ? 10.243 3.871 -13.684 1.00 85.25 132 ASN A CA 1
ATOM 1029 C C . ASN A 1 132 ? 10.858 4.289 -12.337 1.00 85.25 132 ASN A C 1
ATOM 1031 O O . ASN A 1 132 ? 10.815 3.499 -11.397 1.00 85.25 132 ASN A O 1
ATOM 1035 N N . ALA A 1 133 ? 11.433 5.490 -12.226 1.00 84.88 133 ALA A N 1
ATOM 1036 C CA . ALA A 1 133 ? 12.040 5.949 -10.978 1.00 84.88 133 ALA A CA 1
ATOM 1037 C C . ALA A 1 133 ? 10.954 6.286 -9.950 1.00 84.88 133 ALA A C 1
ATOM 1039 O O . ALA A 1 133 ? 11.019 5.821 -8.812 1.00 84.88 133 ALA A O 1
ATOM 1040 N N . ALA A 1 134 ? 9.912 7.009 -10.374 1.00 85.94 134 ALA A N 1
ATOM 1041 C CA . ALA A 1 134 ? 8.745 7.278 -9.538 1.00 85.94 134 ALA A CA 1
ATOM 1042 C C . ALA A 1 134 ? 8.009 5.988 -9.138 1.00 85.94 134 ALA A C 1
ATOM 1044 O O . ALA A 1 134 ? 7.533 5.872 -8.008 1.00 85.94 134 ALA A O 1
ATOM 1045 N N . LEU A 1 135 ? 7.949 5.003 -10.041 1.00 89.38 135 LEU A N 1
ATOM 1046 C CA . LEU A 1 135 ? 7.327 3.710 -9.767 1.00 89.38 135 LEU A CA 1
ATOM 1047 C C . LEU A 1 135 ? 8.074 2.930 -8.674 1.00 89.38 135 LEU A C 1
ATOM 1049 O O . LEU A 1 135 ? 7.443 2.427 -7.748 1.00 89.38 135 LEU A O 1
ATOM 1053 N N . LEU A 1 136 ? 9.407 2.858 -8.758 1.00 88.44 136 LEU A N 1
ATOM 1054 C CA . LEU A 1 136 ? 10.234 2.191 -7.746 1.00 88.44 136 LEU A CA 1
ATOM 1055 C C . LEU A 1 136 ? 10.138 2.886 -6.386 1.00 88.44 136 LEU A C 1
ATOM 1057 O O . LEU A 1 136 ? 9.903 2.212 -5.386 1.00 88.44 136 LEU A O 1
ATOM 1061 N N . ALA A 1 137 ? 10.222 4.218 -6.356 1.00 89.56 137 ALA A N 1
ATOM 1062 C CA . ALA A 1 137 ? 10.065 4.985 -5.122 1.00 89.56 137 ALA A CA 1
ATOM 1063 C C . ALA A 1 137 ? 8.696 4.732 -4.462 1.00 89.56 137 ALA A C 1
ATOM 1065 O O . ALA A 1 137 ? 8.606 4.559 -3.249 1.00 89.56 137 ALA A O 1
ATOM 1066 N N . ALA A 1 138 ? 7.623 4.639 -5.254 1.00 93.56 138 ALA A N 1
ATOM 1067 C CA . ALA A 1 138 ? 6.301 4.324 -4.723 1.00 93.56 138 ALA A CA 1
ATOM 1068 C C . ALA A 1 138 ? 6.215 2.895 -4.149 1.00 93.56 138 ALA A C 1
ATOM 1070 O O . ALA A 1 138 ? 5.533 2.687 -3.149 1.00 93.56 138 ALA A O 1
ATOM 1071 N N . TYR A 1 139 ? 6.917 1.916 -4.728 1.00 91.44 139 TYR A N 1
ATOM 1072 C CA . TYR A 1 139 ? 6.995 0.568 -4.151 1.00 91.44 139 TYR A CA 1
ATOM 1073 C C . TYR A 1 139 ? 7.791 0.523 -2.844 1.00 91.44 139 TYR A C 1
ATOM 1075 O O . TYR A 1 139 ? 7.394 -0.189 -1.924 1.00 91.44 139 TYR A O 1
ATOM 1083 N N . GLU A 1 140 ? 8.866 1.302 -2.724 1.00 90.94 140 GLU A N 1
ATOM 1084 C CA . GLU A 1 140 ? 9.632 1.418 -1.475 1.00 90.94 140 GLU A CA 1
ATOM 1085 C C . GLU A 1 140 ? 8.794 2.028 -0.338 1.00 90.94 140 GLU A C 1
ATOM 1087 O O . GLU A 1 140 ? 8.930 1.627 0.817 1.00 90.94 140 GLU A O 1
ATOM 1092 N N . GLU A 1 141 ? 7.879 2.950 -0.655 1.00 94.25 141 GLU A N 1
ATOM 1093 C CA . GLU A 1 141 ? 6.933 3.515 0.317 1.00 94.25 141 GLU A CA 1
ATOM 1094 C C . GLU A 1 141 ? 5.827 2.530 0.748 1.00 94.25 141 GLU A C 1
ATOM 1096 O O . GLU A 1 141 ? 5.251 2.693 1.826 1.00 94.25 141 GLU A O 1
ATOM 1101 N N . LEU A 1 142 ? 5.513 1.522 -0.075 1.00 94.44 142 LEU A N 1
ATOM 1102 C CA . LEU A 1 142 ? 4.390 0.602 0.138 1.00 94.44 142 LEU A CA 1
ATOM 1103 C C . LEU A 1 142 ? 4.608 -0.304 1.358 1.00 94.44 142 LEU A C 1
ATOM 1105 O O . LEU A 1 142 ? 3.782 -0.329 2.272 1.00 94.44 142 LEU A O 1
ATOM 1109 N N . VAL A 1 143 ? 5.734 -1.025 1.380 1.00 90.81 143 VAL A N 1
ATOM 1110 C CA . VAL A 1 143 ? 6.017 -2.086 2.364 1.00 90.81 143 VAL A CA 1
ATOM 1111 C C . VAL A 1 143 ? 5.976 -1.571 3.811 1.00 90.81 143 VAL A C 1
ATOM 1113 O O . VAL A 1 143 ? 5.256 -2.154 4.622 1.00 90.81 143 VAL A O 1
ATOM 1116 N N . PRO A 1 144 ? 6.617 -0.436 4.164 1.00 93.94 144 PRO A N 1
ATOM 1117 C CA . PRO A 1 144 ? 6.567 0.075 5.534 1.00 93.94 144 PRO A CA 1
ATOM 1118 C C . PRO A 1 144 ? 5.155 0.442 6.011 1.00 93.94 144 PRO A C 1
ATOM 1120 O O . PRO A 1 144 ? 4.871 0.392 7.210 1.00 93.94 144 PRO A O 1
ATOM 1123 N N . ILE A 1 145 ? 4.260 0.849 5.104 1.00 95.94 145 ILE A N 1
ATOM 1124 C CA . ILE A 1 145 ? 2.865 1.156 5.447 1.00 95.94 145 ILE A CA 1
ATOM 1125 C C . ILE A 1 145 ? 2.102 -0.141 5.724 1.00 95.94 145 ILE A C 1
ATOM 1127 O O . ILE A 1 145 ? 1.385 -0.220 6.723 1.00 95.94 145 ILE A O 1
ATOM 1131 N N . GLU A 1 146 ? 2.281 -1.160 4.884 1.00 94.25 146 GLU A N 1
ATOM 1132 C CA . GLU A 1 146 ? 1.649 -2.471 5.060 1.00 94.25 146 GLU A CA 1
ATOM 1133 C C . GLU A 1 146 ? 2.102 -3.155 6.350 1.00 94.25 146 GLU A C 1
ATOM 1135 O O . GLU A 1 146 ? 1.261 -3.643 7.107 1.00 94.25 146 GLU A O 1
ATOM 1140 N N . ASP A 1 147 ? 3.396 -3.093 6.665 1.00 93.94 147 ASP A N 1
ATOM 1141 C CA . ASP A 1 147 ? 3.953 -3.623 7.911 1.00 93.94 147 ASP A CA 1
ATOM 1142 C C . ASP A 1 147 ? 3.361 -2.927 9.138 1.00 93.94 147 ASP A C 1
ATOM 1144 O O . ASP A 1 147 ? 3.002 -3.572 10.126 1.00 93.94 147 ASP A O 1
ATOM 1148 N N . ARG A 1 148 ? 3.187 -1.602 9.080 1.00 96.44 148 ARG A N 1
ATOM 1149 C CA . ARG A 1 148 ? 2.543 -0.844 10.163 1.00 96.44 148 ARG A CA 1
ATOM 1150 C C . ARG A 1 148 ? 1.071 -1.205 10.318 1.00 96.44 148 ARG A C 1
ATOM 1152 O O . ARG A 1 148 ? 0.592 -1.305 11.448 1.00 96.44 148 ARG A O 1
ATOM 1159 N N . ILE A 1 149 ? 0.354 -1.428 9.217 1.00 95.00 149 ILE A N 1
ATOM 1160 C CA . ILE A 1 149 ? -1.033 -1.907 9.261 1.00 95.00 149 ILE A CA 1
ATOM 1161 C C . ILE A 1 149 ? -1.086 -3.306 9.881 1.00 95.00 149 ILE A C 1
ATOM 1163 O O . ILE A 1 149 ? -1.934 -3.559 10.742 1.00 95.00 149 ILE A O 1
ATOM 1167 N N . ALA A 1 150 ? -0.168 -4.196 9.505 1.00 94.31 150 ALA A N 1
ATOM 1168 C CA . ALA A 1 150 ? -0.089 -5.546 10.048 1.00 94.31 150 ALA A CA 1
ATOM 1169 C C . ALA A 1 150 ? 0.235 -5.545 11.545 1.00 94.31 150 ALA A C 1
ATOM 1171 O O . ALA A 1 150 ? -0.445 -6.224 12.313 1.00 94.31 150 ALA A O 1
ATOM 1172 N N . ALA A 1 151 ? 1.188 -4.723 11.985 1.00 94.12 151 ALA A N 1
ATOM 1173 C CA . ALA A 1 151 ? 1.520 -4.560 13.398 1.00 94.12 151 ALA A CA 1
ATOM 1174 C C . ALA A 1 151 ? 0.335 -4.024 14.221 1.00 94.12 151 ALA A C 1
ATOM 1176 O O . ALA A 1 151 ? 0.133 -4.424 15.366 1.00 94.12 151 ALA A O 1
ATOM 1177 N N . LEU A 1 152 ? -0.472 -3.134 13.636 1.00 93.81 152 LEU A N 1
ATOM 1178 C CA . LEU A 1 152 ? -1.603 -2.505 14.315 1.00 93.81 152 LEU A CA 1
ATOM 1179 C C . LEU A 1 152 ? -2.855 -3.392 14.364 1.00 93.81 152 LEU A C 1
ATOM 1181 O O . LEU A 1 152 ? -3.585 -3.386 15.355 1.00 93.81 152 LEU A O 1
ATOM 1185 N N . THR A 1 153 ? -3.130 -4.125 13.285 1.00 90.06 153 THR A N 1
ATOM 1186 C CA . THR A 1 153 ? -4.377 -4.889 13.102 1.00 90.06 153 THR A CA 1
ATOM 1187 C C . THR A 1 153 ? -4.207 -6.397 13.290 1.00 90.06 153 THR A C 1
ATOM 1189 O O . THR A 1 153 ? -5.203 -7.117 13.374 1.00 90.06 153 THR A O 1
ATOM 1192 N N . GLY A 1 154 ? -2.964 -6.883 13.342 1.00 90.19 154 GLY A N 1
ATOM 1193 C CA . GLY A 1 154 ? -2.620 -8.304 13.364 1.00 90.19 154 GLY A CA 1
ATOM 1194 C C . GLY A 1 154 ? -2.845 -9.019 12.029 1.00 90.19 154 GLY A C 1
ATOM 1195 O O . GLY A 1 154 ? -2.820 -10.248 11.991 1.00 90.19 154 GLY A O 1
ATOM 1196 N N . LYS A 1 155 ? -3.120 -8.286 10.941 1.00 89.31 155 LYS A N 1
ATOM 1197 C CA . LYS A 1 155 ? -3.438 -8.853 9.625 1.00 89.31 155 LYS A CA 1
ATOM 1198 C C . LYS A 1 155 ? -2.656 -8.151 8.527 1.00 89.31 155 LYS A C 1
ATOM 1200 O O . LYS A 1 155 ? -2.640 -6.925 8.470 1.00 89.31 155 LYS A O 1
ATOM 1205 N N . GLN A 1 156 ? -2.063 -8.933 7.629 1.00 89.69 156 GLN A N 1
ATOM 1206 C CA . GLN A 1 156 ? -1.484 -8.387 6.406 1.00 89.69 156 GLN A CA 1
ATOM 1207 C C . GLN A 1 156 ? -2.570 -7.779 5.518 1.00 89.69 156 GLN A C 1
ATOM 1209 O O . GLN A 1 156 ? -3.716 -8.243 5.505 1.00 89.69 156 GLN A O 1
ATOM 1214 N N . VAL A 1 157 ? -2.196 -6.737 4.779 1.00 88.06 157 VAL A N 1
ATOM 1215 C CA . VAL A 1 157 ? -3.075 -6.118 3.791 1.00 88.06 157 VAL A CA 1
ATOM 1216 C C . VAL A 1 157 ? -3.197 -7.067 2.596 1.00 88.06 157 VAL A C 1
ATOM 1218 O O . VAL A 1 157 ? -2.182 -7.401 1.988 1.00 88.06 157 VAL A O 1
ATOM 1221 N N . PRO A 1 158 ? -4.407 -7.532 2.246 1.00 85.75 158 PRO A N 1
ATOM 1222 C CA . PRO A 1 158 ? -4.574 -8.394 1.087 1.00 85.75 158 PRO A CA 1
ATOM 1223 C C . PRO A 1 158 ? -4.386 -7.582 -0.201 1.00 85.75 158 PRO A C 1
ATOM 1225 O O . PRO A 1 158 ? -5.081 -6.587 -0.411 1.00 85.75 158 PRO A O 1
ATOM 1228 N N . ARG A 1 159 ? -3.489 -8.043 -1.077 1.00 87.62 159 ARG A N 1
ATOM 1229 C CA . ARG A 1 159 ? -3.304 -7.522 -2.437 1.00 87.62 159 ARG A CA 1
ATOM 1230 C C . ARG A 1 159 ? -3.416 -8.639 -3.465 1.00 87.62 159 ARG A C 1
ATOM 1232 O O . ARG A 1 159 ? -2.909 -9.737 -3.265 1.00 87.62 159 ARG A O 1
ATOM 1239 N N . ASP A 1 160 ? -4.019 -8.301 -4.602 1.00 85.62 160 ASP A N 1
ATOM 1240 C CA . ASP A 1 160 ? -4.189 -9.196 -5.758 1.00 85.62 160 ASP A CA 1
ATOM 1241 C C . ASP A 1 160 ? -3.119 -8.955 -6.844 1.00 85.62 160 ASP A C 1
ATOM 1243 O O . ASP A 1 160 ? -3.284 -9.334 -8.005 1.00 85.62 160 ASP A O 1
ATOM 1247 N N . TRP A 1 161 ? -2.043 -8.248 -6.493 1.00 89.94 161 TRP A N 1
ATOM 1248 C CA . TRP A 1 161 ? -0.960 -7.867 -7.393 1.00 89.94 161 TRP A CA 1
ATOM 1249 C C . TRP A 1 161 ? 0.367 -7.797 -6.635 1.00 89.94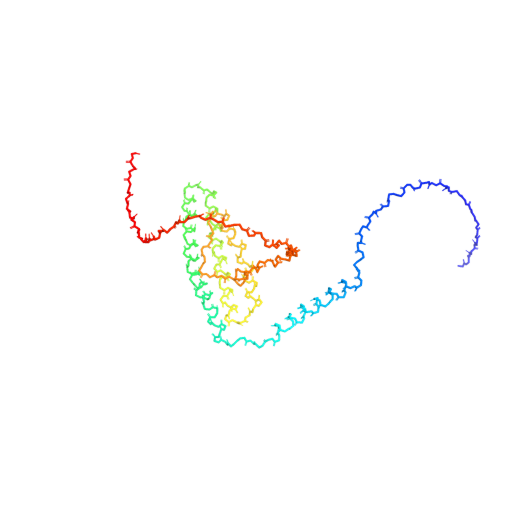 161 TRP A C 1
ATOM 1251 O O . TRP A 1 161 ? 0.401 -7.509 -5.437 1.00 89.94 161 TRP A O 1
ATOM 1261 N N . PHE A 1 162 ? 1.455 -8.029 -7.366 1.00 86.00 162 PHE A N 1
ATOM 1262 C CA . PHE A 1 162 ? 2.809 -8.078 -6.826 1.00 86.00 162 PHE A CA 1
ATOM 1263 C C . PHE A 1 162 ? 3.663 -6.939 -7.381 1.00 86.00 162 PHE A C 1
ATOM 1265 O O . PHE A 1 162 ? 3.527 -6.536 -8.541 1.00 86.00 162 PHE A O 1
ATOM 1272 N N . THR A 1 163 ? 4.565 -6.437 -6.552 1.00 83.38 163 THR A N 1
ATOM 1273 C CA . THR A 1 163 ? 5.652 -5.551 -6.953 1.00 83.38 163 THR A CA 1
ATOM 1274 C C . THR A 1 163 ? 6.717 -6.341 -7.728 1.00 83.38 163 THR A C 1
ATOM 1276 O O . THR A 1 163 ? 6.860 -7.554 -7.549 1.00 83.38 163 THR A O 1
ATOM 1279 N N . PRO A 1 164 ? 7.532 -5.682 -8.569 1.00 73.44 164 PRO A N 1
ATOM 1280 C CA . PRO A 1 164 ? 8.651 -6.337 -9.241 1.00 73.44 164 PRO A CA 1
ATOM 1281 C C . PRO A 1 164 ? 9.652 -6.986 -8.277 1.00 73.44 164 PRO A C 1
ATOM 1283 O O . PRO A 1 164 ? 10.243 -8.003 -8.624 1.00 73.44 164 PRO A O 1
ATOM 1286 N N . ALA A 1 165 ? 9.829 -6.425 -7.075 1.00 73.88 165 ALA A N 1
ATOM 1287 C CA . ALA A 1 165 ? 10.690 -6.999 -6.044 1.00 73.88 165 ALA A CA 1
ATOM 1288 C C . ALA A 1 165 ? 10.129 -8.323 -5.497 1.00 73.88 165 ALA A C 1
ATOM 1290 O O . ALA A 1 165 ? 10.886 -9.264 -5.298 1.00 73.88 165 ALA A O 1
ATOM 1291 N N . GLU A 1 166 ? 8.807 -8.425 -5.326 1.00 77.62 166 GLU A N 1
ATOM 1292 C CA . GLU A 1 166 ? 8.127 -9.661 -4.905 1.00 77.62 166 GLU A CA 1
ATOM 1293 C C . GLU A 1 166 ? 8.151 -10.743 -6.003 1.00 77.62 166 GLU A C 1
ATOM 1295 O O . GLU A 1 166 ? 8.179 -11.933 -5.704 1.00 77.62 166 GLU A O 1
ATOM 1300 N N . LEU A 1 167 ? 8.168 -10.340 -7.280 1.00 73.69 167 LEU A N 1
ATOM 1301 C CA . LEU A 1 167 ? 8.280 -11.253 -8.427 1.00 73.69 167 LEU A CA 1
ATOM 1302 C C . LEU A 1 167 ? 9.721 -11.661 -8.749 1.00 73.69 167 LEU A C 1
ATOM 1304 O O . LEU A 1 167 ? 9.933 -12.624 -9.490 1.00 73.69 167 LEU A O 1
ATOM 1308 N N . ALA A 1 168 ? 10.710 -10.943 -8.219 1.00 68.19 168 ALA A N 1
ATOM 1309 C CA . ALA A 1 168 ? 12.106 -11.329 -8.304 1.00 68.19 168 ALA A CA 1
ATOM 1310 C C . ALA A 1 168 ? 12.343 -12.511 -7.355 1.00 68.19 168 ALA A C 1
ATOM 1312 O O . ALA A 1 168 ? 12.899 -12.353 -6.273 1.00 68.19 168 ALA A O 1
ATOM 1313 N N . ILE A 1 169 ? 11.895 -13.705 -7.762 1.00 51.50 169 ILE A N 1
ATOM 1314 C CA . ILE A 1 169 ? 12.246 -14.963 -7.103 1.00 51.50 169 ILE A CA 1
ATOM 1315 C C . ILE A 1 169 ? 13.779 -14.988 -7.035 1.00 51.50 169 ILE A C 1
ATOM 1317 O O . ILE A 1 169 ? 14.413 -14.980 -8.098 1.00 51.50 169 ILE A O 1
ATOM 1321 N N . PRO A 1 170 ? 14.406 -14.988 -5.843 1.00 48.50 170 PRO A N 1
ATOM 1322 C CA . PRO A 1 170 ? 15.818 -15.298 -5.771 1.00 48.50 170 PRO A CA 1
ATOM 1323 C C . PRO A 1 170 ? 15.953 -16.705 -6.341 1.00 48.50 170 PRO A C 1
ATOM 1325 O O . PRO A 1 170 ? 15.391 -17.656 -5.794 1.00 48.50 170 PRO A O 1
ATOM 1328 N N . LEU A 1 171 ? 16.636 -16.829 -7.484 1.00 39.81 171 LEU A N 1
ATOM 1329 C CA . LEU A 1 171 ? 17.072 -18.138 -7.951 1.00 39.81 171 LEU A CA 1
ATOM 1330 C C . LEU A 1 171 ? 17.761 -18.798 -6.752 1.00 39.81 171 LEU A C 1
ATOM 1332 O O . LEU A 1 171 ? 18.530 -18.098 -6.076 1.00 39.81 171 LEU A O 1
ATOM 1336 N N . PRO A 1 172 ? 17.451 -20.071 -6.431 1.00 46.81 172 PRO A N 1
ATOM 1337 C CA . PRO A 1 172 ? 18.203 -20.771 -5.402 1.00 46.81 172 PRO A CA 1
ATOM 1338 C C . PRO A 1 172 ? 19.673 -20.526 -5.713 1.00 46.81 172 PRO A C 1
ATOM 1340 O O . PRO A 1 172 ? 20.063 -20.603 -6.884 1.00 46.81 172 PRO A O 1
ATOM 1343 N N . ALA A 1 173 ? 20.442 -20.107 -4.701 1.00 44.72 173 ALA A N 1
ATOM 1344 C CA . ALA A 1 173 ? 21.881 -19.994 -4.861 1.00 44.72 173 ALA A CA 1
ATOM 1345 C C . ALA A 1 173 ? 22.315 -21.290 -5.538 1.00 44.72 173 ALA A C 1
ATOM 1347 O O . ALA A 1 173 ? 21.916 -22.357 -5.072 1.00 44.72 173 ALA A O 1
ATOM 1348 N N . GLU A 1 174 ? 22.985 -21.203 -6.691 1.00 42.50 174 GLU A N 1
ATOM 1349 C CA . GLU A 1 174 ? 23.565 -22.404 -7.267 1.00 42.50 174 GLU A CA 1
ATOM 1350 C C . GLU A 1 174 ? 24.457 -22.961 -6.168 1.00 42.50 174 GLU A C 1
ATOM 1352 O O . GLU A 1 174 ? 25.461 -22.342 -5.797 1.00 42.50 174 GLU A O 1
ATOM 1357 N N . ASP A 1 175 ? 24.010 -24.062 -5.567 1.00 42.44 175 ASP A N 1
ATOM 1358 C CA . ASP A 1 175 ? 24.836 -24.874 -4.712 1.00 42.44 175 ASP A CA 1
ATOM 1359 C C . ASP A 1 175 ? 25.981 -25.295 -5.631 1.00 42.44 175 ASP A C 1
ATOM 1361 O O . ASP A 1 175 ? 25.875 -26.254 -6.394 1.00 42.44 175 ASP A O 1
ATOM 1365 N N . ASN A 1 176 ? 27.082 -24.541 -5.591 1.00 46.22 176 ASN A N 1
ATOM 1366 C CA . ASN A 1 176 ? 28.397 -25.004 -6.006 1.00 46.22 176 ASN A CA 1
ATOM 1367 C C . ASN A 1 176 ? 28.821 -26.081 -4.998 1.00 46.22 176 ASN A C 1
ATOM 1369 O O . ASN A 1 176 ? 29.815 -25.950 -4.288 1.00 46.22 176 ASN A O 1
ATOM 1373 N N . ASP A 1 177 ? 28.013 -27.131 -4.881 1.00 45.34 177 ASP A N 1
ATOM 1374 C CA . ASP A 1 177 ? 28.412 -28.382 -4.287 1.00 45.34 177 ASP A CA 1
ATOM 1375 C C . ASP A 1 177 ? 29.284 -29.043 -5.360 1.00 45.34 177 ASP A C 1
ATOM 1377 O O . ASP A 1 177 ? 28.843 -29.881 -6.147 1.00 45.34 177 ASP A O 1
ATOM 1381 N N . ASP A 1 178 ? 30.569 -28.675 -5.356 1.00 48.31 178 ASP A N 1
ATOM 1382 C CA . ASP A 1 178 ? 31.684 -29.494 -5.842 1.00 48.31 178 ASP A CA 1
ATOM 1383 C C . ASP A 1 178 ? 31.771 -30.790 -5.007 1.00 48.31 178 ASP A C 1
ATOM 1385 O O . ASP A 1 178 ? 32.819 -31.189 -4.489 1.00 48.31 178 ASP A O 1
ATOM 1389 N N . ARG A 1 179 ? 30.645 -31.491 -4.835 1.00 47.25 179 ARG A N 1
ATOM 1390 C CA . ARG A 1 179 ? 30.630 -32.853 -4.336 1.00 47.25 179 ARG A CA 1
ATOM 1391 C C . ARG A 1 179 ? 31.125 -33.714 -5.472 1.00 47.25 179 ARG A C 1
ATOM 1393 O O . ARG A 1 179 ? 30.368 -34.155 -6.333 1.00 47.25 179 ARG A O 1
ATOM 1400 N N . ALA A 1 180 ? 32.436 -33.920 -5.445 1.00 46.44 180 ALA A N 1
ATOM 1401 C CA . ALA A 1 180 ? 33.131 -34.969 -6.155 1.00 46.44 180 ALA A CA 1
ATOM 1402 C C . ALA A 1 180 ? 32.246 -36.220 -6.210 1.00 46.44 180 ALA A C 1
ATOM 1404 O O . ALA A 1 180 ? 32.006 -36.874 -5.196 1.00 46.44 180 ALA A O 1
ATOM 1405 N N . VAL A 1 181 ? 31.747 -36.530 -7.407 1.00 46.47 181 VAL A N 1
ATOM 1406 C CA . VAL A 1 181 ? 31.144 -37.825 -7.706 1.00 46.47 181 VAL A CA 1
ATOM 1407 C C . VAL A 1 181 ? 32.207 -38.868 -7.357 1.00 46.47 181 VAL A C 1
ATOM 1409 O O . VAL A 1 181 ? 33.273 -38.854 -7.985 1.00 46.47 181 VAL A O 1
ATOM 1412 N N . PRO A 1 182 ? 31.994 -39.752 -6.365 1.00 44.22 182 PRO A N 1
ATOM 1413 C CA . PRO A 1 182 ? 32.954 -40.805 -6.107 1.00 44.22 182 PRO A CA 1
ATOM 1414 C C . PRO A 1 182 ? 32.946 -41.737 -7.320 1.00 44.22 182 PRO A C 1
ATOM 1416 O O . PRO A 1 182 ? 31.990 -42.469 -7.574 1.00 44.22 182 PRO A O 1
ATOM 1419 N N . LYS A 1 183 ? 34.024 -41.678 -8.106 1.00 47.28 183 LYS A N 1
ATOM 1420 C CA . LYS A 1 183 ? 34.354 -42.717 -9.077 1.00 47.28 183 LYS A CA 1
ATOM 1421 C C . LYS A 1 183 ? 34.657 -43.996 -8.303 1.00 47.28 183 LYS A C 1
ATOM 1423 O O . LYS A 1 183 ? 35.635 -44.040 -7.564 1.00 47.28 183 LYS A O 1
ATOM 1428 N N . GLY A 1 184 ? 33.867 -45.033 -8.553 1.00 47.22 184 GLY A N 1
ATOM 1429 C CA . GLY A 1 184 ? 34.260 -46.414 -8.288 1.00 47.22 184 GLY A CA 1
ATOM 1430 C C . GLY A 1 184 ? 33.364 -47.145 -7.300 1.00 47.22 184 GLY A C 1
ATOM 1431 O O . GLY A 1 184 ? 33.648 -47.194 -6.110 1.00 47.22 184 GLY A O 1
ATOM 1432 N N . ALA A 1 185 ? 32.345 -47.811 -7.830 1.00 39.03 185 ALA A N 1
ATOM 1433 C CA . ALA A 1 185 ? 31.925 -49.106 -7.316 1.00 39.03 185 ALA A CA 1
ATOM 1434 C C . ALA A 1 185 ? 31.474 -49.935 -8.520 1.00 39.03 185 ALA A C 1
ATOM 1436 O O . ALA A 1 185 ? 30.326 -49.867 -8.958 1.00 39.03 185 ALA A O 1
ATOM 1437 N N . ASP A 1 186 ? 32.446 -50.633 -9.103 1.00 42.16 186 ASP A N 1
ATOM 1438 C CA . ASP A 1 186 ? 32.216 -51.650 -10.114 1.00 42.16 186 ASP A CA 1
ATOM 1439 C C . ASP A 1 186 ? 31.411 -52.828 -9.553 1.00 42.16 186 ASP A C 1
ATOM 1441 O O . ASP A 1 186 ? 31.400 -53.129 -8.358 1.00 42.16 186 ASP A O 1
ATOM 1445 N N . ALA A 1 187 ? 30.742 -53.472 -10.500 1.00 44.69 187 ALA A N 1
ATOM 1446 C CA . ALA A 1 187 ? 29.833 -54.598 -10.413 1.00 44.69 187 ALA A CA 1
ATOM 1447 C C . ALA A 1 187 ? 30.209 -55.718 -9.422 1.00 44.69 187 ALA A C 1
ATOM 1449 O O . ALA A 1 187 ? 31.276 -56.324 -9.492 1.00 44.69 187 ALA A O 1
ATOM 1450 N N . GLY A 1 188 ? 29.223 -56.100 -8.606 1.00 36.91 188 GLY A N 1
ATOM 1451 C CA . GLY A 1 188 ? 29.185 -57.349 -7.850 1.00 36.91 188 GLY A CA 1
ATOM 1452 C C . GLY A 1 188 ? 27.851 -58.059 -8.061 1.00 36.91 188 GLY A C 1
ATOM 1453 O O . GLY A 1 188 ? 26.871 -57.807 -7.369 1.00 36.91 188 GLY A O 1
ATOM 1454 N N . THR A 1 189 ? 27.815 -58.927 -9.064 1.00 42.41 189 THR A N 1
ATOM 1455 C CA . THR A 1 189 ? 26.710 -59.806 -9.455 1.00 42.41 189 THR A CA 1
ATOM 1456 C C . THR A 1 189 ? 26.260 -60.715 -8.301 1.00 42.41 189 THR A C 1
ATOM 1458 O O . THR A 1 189 ? 27.073 -61.451 -7.751 1.00 42.41 189 THR A O 1
ATOM 1461 N N . GLY A 1 190 ? 24.959 -60.760 -7.998 1.00 34.69 190 GLY A N 1
ATOM 1462 C CA . GLY A 1 190 ? 24.383 -61.721 -7.051 1.00 34.69 190 GLY A CA 1
ATOM 1463 C C . GLY A 1 190 ? 22.863 -61.805 -7.176 1.00 34.69 190 GLY A C 1
ATOM 1464 O O . GLY A 1 190 ? 22.150 -60.889 -6.795 1.00 34.69 190 GLY A O 1
ATOM 1465 N N . ARG A 1 191 ? 22.379 -62.892 -7.780 1.00 37.66 191 ARG A N 1
ATOM 1466 C CA . ARG A 1 191 ? 20.974 -63.172 -8.117 1.00 37.66 191 ARG A CA 1
ATOM 1467 C C . ARG A 1 191 ? 20.116 -63.424 -6.874 1.00 37.66 191 ARG A C 1
ATOM 1469 O O . ARG A 1 191 ? 20.582 -64.085 -5.954 1.00 37.66 191 ARG A O 1
ATOM 1476 N N . GLY A 1 192 ? 18.816 -63.140 -6.994 1.00 32.75 192 GLY A N 1
ATOM 1477 C CA . GLY A 1 192 ? 17.795 -64.095 -6.550 1.00 32.75 192 GLY A CA 1
ATOM 1478 C C . GLY A 1 192 ? 16.542 -63.506 -5.905 1.00 32.75 192 GLY A C 1
ATOM 1479 O O . GLY A 1 192 ? 16.618 -63.067 -4.770 1.00 32.75 192 GLY A O 1
ATOM 1480 N N . ALA A 1 193 ? 15.409 -63.678 -6.608 1.00 32.97 193 ALA A N 1
ATOM 1481 C CA . ALA A 1 193 ? 14.051 -63.891 -6.073 1.00 32.97 193 ALA A CA 1
ATOM 1482 C C . ALA A 1 193 ? 13.390 -62.735 -5.276 1.00 32.97 193 ALA A C 1
ATOM 1484 O O . ALA A 1 193 ? 14.026 -62.059 -4.492 1.00 32.97 193 ALA A O 1
ATOM 1485 N N . THR A 1 194 ? 12.098 -62.418 -5.361 1.00 36.69 194 THR A N 1
ATOM 1486 C CA . THR A 1 194 ? 10.920 -62.973 -6.046 1.00 36.69 194 THR A CA 1
ATOM 1487 C C . THR A 1 194 ? 9.779 -61.960 -5.874 1.00 36.69 194 THR A C 1
ATOM 1489 O O . THR A 1 194 ? 9.691 -61.310 -4.841 1.00 36.69 194 THR A O 1
ATOM 1492 N N . SER A 1 195 ? 8.897 -61.903 -6.876 1.00 36.38 195 SER A N 1
ATOM 1493 C CA . SER A 1 195 ? 7.447 -61.635 -6.803 1.00 36.38 195 SER A CA 1
ATOM 1494 C C . SER A 1 195 ? 6.902 -60.482 -5.943 1.00 36.38 195 SER A C 1
ATOM 1496 O O . SER A 1 195 ? 6.913 -60.530 -4.718 1.00 36.38 195 SER A O 1
ATOM 1498 N N . GLY A 1 196 ? 6.212 -59.550 -6.605 1.00 33.56 196 GLY A N 1
ATOM 1499 C CA . GLY A 1 196 ? 5.316 -58.600 -5.945 1.00 33.56 196 GLY A CA 1
ATOM 1500 C C . GLY A 1 196 ? 4.516 -57.737 -6.918 1.00 33.56 196 GLY A C 1
ATOM 1501 O O . GLY A 1 196 ? 4.563 -56.517 -6.847 1.00 33.56 196 GLY A O 1
ATOM 1502 N N . VAL A 1 197 ? 3.822 -58.365 -7.870 1.00 40.41 197 VAL A N 1
ATOM 1503 C CA . VAL A 1 197 ? 2.798 -57.716 -8.704 1.00 40.41 197 VAL A CA 1
ATOM 1504 C C . VAL A 1 197 ? 1.537 -57.506 -7.862 1.00 40.41 197 VAL A C 1
ATOM 1506 O O . VAL A 1 197 ? 1.058 -58.481 -7.301 1.00 40.41 197 VAL A O 1
ATOM 1509 N N . CYS A 1 198 ? 0.998 -56.279 -7.835 1.00 35.25 198 CYS A N 1
ATOM 1510 C CA . CYS A 1 198 ? -0.437 -55.918 -7.773 1.00 35.25 198 CYS A CA 1
ATOM 1511 C C . CYS A 1 198 ? -0.541 -54.381 -7.884 1.00 35.25 198 CYS A C 1
ATOM 1513 O O . CYS A 1 198 ? -0.125 -53.659 -6.991 1.00 35.25 198 CYS A O 1
ATOM 1515 N N . ARG A 1 199 ? -0.828 -53.820 -9.067 1.00 37.97 199 ARG A N 1
ATOM 1516 C CA . ARG A 1 199 ? -2.164 -53.353 -9.502 1.00 37.97 199 ARG A CA 1
ATOM 1517 C C . ARG A 1 199 ? -2.961 -52.606 -8.416 1.00 37.97 199 ARG A C 1
ATOM 1519 O O . ARG A 1 199 ? -3.569 -53.246 -7.574 1.00 37.97 199 ARG A O 1
ATOM 1526 N N . GLY A 1 200 ? -3.162 -51.303 -8.635 1.00 32.50 200 GLY A N 1
ATOM 1527 C CA . GLY A 1 200 ? -4.495 -50.873 -9.057 1.00 32.50 200 GLY A CA 1
ATOM 1528 C C . GLY A 1 200 ? -5.256 -49.825 -8.233 1.00 32.50 200 GLY A C 1
ATOM 1529 O O . GLY A 1 200 ? -5.446 -50.024 -7.047 1.00 32.50 200 GLY A O 1
ATOM 1530 N N . TRP A 1 201 ? -5.779 -48.823 -8.966 1.00 33.84 201 TRP A N 1
ATOM 1531 C CA . TRP A 1 201 ? -7.073 -48.120 -8.810 1.00 33.84 201 TRP A CA 1
ATOM 1532 C C . TRP A 1 201 ? -7.317 -47.421 -7.451 1.00 33.84 201 TRP A C 1
ATOM 1534 O O . TRP A 1 201 ? -7.299 -48.028 -6.399 1.00 33.84 201 TRP A O 1
ATOM 1544 N N . GLY A 1 202 ? -7.524 -46.108 -7.377 1.00 33.66 202 GLY A N 1
ATOM 1545 C CA . GLY A 1 202 ? -8.645 -45.422 -8.007 1.00 33.66 202 GLY A CA 1
ATOM 1546 C C . GLY A 1 202 ? -9.759 -45.177 -6.977 1.00 33.66 202 GLY A C 1
ATOM 1547 O O . GLY A 1 202 ? -10.508 -46.090 -6.665 1.00 33.66 202 GLY A O 1
ATOM 1548 N N . GLN A 1 203 ? -9.886 -43.907 -6.572 1.00 41.25 203 GLN A N 1
ATOM 1549 C CA . GLN A 1 203 ? -11.096 -43.207 -6.101 1.00 41.25 203 GLN A CA 1
ATOM 1550 C C . GLN A 1 203 ? -11.459 -43.063 -4.596 1.00 41.25 203 GLN A C 1
ATOM 1552 O O . GLN A 1 203 ? -11.013 -43.843 -3.760 1.00 41.25 203 GLN A O 1
ATOM 1557 N N . PRO A 1 204 ? -12.216 -41.977 -4.266 1.00 57.62 204 PRO A N 1
ATOM 1558 C CA . PRO A 1 204 ? -12.335 -41.344 -2.947 1.00 57.62 204 PRO A CA 1
ATOM 1559 C C . PRO A 1 204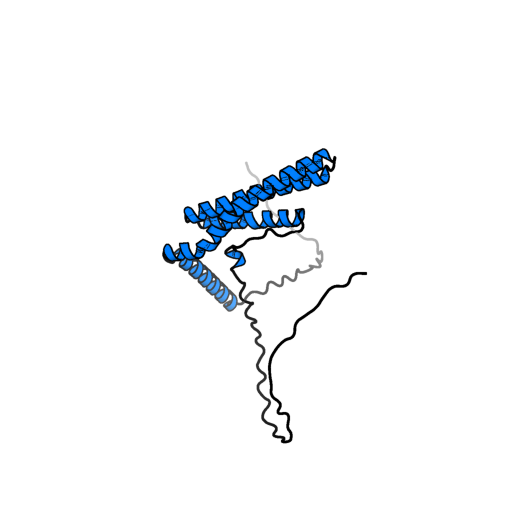 ? -13.708 -41.567 -2.279 1.00 57.62 204 PRO A C 1
ATOM 1561 O O . PRO A 1 204 ? -14.680 -41.864 -2.963 1.00 57.62 204 PRO A O 1
ATOM 1564 N N . LEU A 1 205 ? -13.822 -41.308 -0.971 1.00 42.31 205 LEU A N 1
ATOM 1565 C CA . LEU A 1 205 ? -15.095 -41.164 -0.238 1.00 42.31 205 LEU A CA 1
ATOM 1566 C C . LEU A 1 205 ? -14.865 -40.149 0.904 1.00 42.31 205 LEU A C 1
ATOM 1568 O O . LEU A 1 205 ? -13.988 -40.349 1.732 1.00 42.31 205 LEU A O 1
ATOM 1572 N N . SER A 1 206 ? -15.378 -38.916 0.845 1.00 40.91 206 SER A N 1
ATOM 1573 C CA . SER A 1 206 ? -16.735 -38.475 1.214 1.00 40.91 206 SER A CA 1
ATOM 1574 C C . SER A 1 206 ? -17.104 -38.673 2.693 1.00 40.91 206 SER A C 1
ATOM 1576 O O . SER A 1 206 ? -17.336 -39.797 3.122 1.00 40.91 206 SER A O 1
ATOM 1578 N N . GLY A 1 207 ? -17.352 -37.556 3.388 1.00 34.56 207 GLY A N 1
ATOM 1579 C CA . GLY A 1 207 ? -18.573 -37.408 4.186 1.00 34.56 207 GLY A CA 1
ATOM 1580 C C . GLY A 1 207 ? -18.455 -37.368 5.715 1.00 34.56 207 GLY A C 1
ATOM 1581 O O . GLY A 1 207 ? -17.970 -38.308 6.327 1.00 34.56 207 GLY A O 1
ATOM 1582 N N . LEU A 1 208 ? -19.122 -36.337 6.267 1.00 38.62 208 LEU A N 1
ATOM 1583 C CA . LEU A 1 208 ? -19.803 -36.269 7.578 1.00 38.62 208 LEU A CA 1
ATOM 1584 C C . LEU A 1 208 ? -18.925 -35.954 8.802 1.00 38.62 208 LEU A C 1
ATOM 1586 O O . LEU A 1 208 ? -17.792 -36.391 8.890 1.00 38.62 208 LEU A O 1
ATOM 1590 N N . ARG A 1 209 ? -19.392 -35.277 9.857 1.00 40.22 209 ARG A N 1
ATOM 1591 C CA . ARG A 1 209 ? -20.411 -34.239 10.145 1.00 40.22 209 ARG A CA 1
ATOM 1592 C C . ARG A 1 209 ? -20.279 -33.978 11.663 1.00 40.22 209 ARG A C 1
ATOM 1594 O O . ARG A 1 209 ? -19.738 -34.804 12.386 1.00 40.22 209 ARG A O 1
ATOM 1601 N N . CYS A 1 210 ? -20.778 -32.833 12.116 1.00 38.91 210 CYS A N 1
ATOM 1602 C CA . CYS A 1 210 ? -20.767 -32.312 13.489 1.00 38.91 210 CYS A CA 1
ATOM 1603 C C . CYS A 1 210 ? -21.331 -33.224 14.602 1.00 38.91 210 CYS A C 1
ATOM 1605 O O . CYS A 1 210 ? -22.287 -33.947 14.357 1.00 38.91 210 CYS A O 1
ATOM 1607 N N . HIS A 1 211 ? -20.832 -33.013 15.829 1.00 37.31 211 HIS A N 1
ATOM 1608 C CA . HIS A 1 211 ? -21.506 -32.947 17.153 1.00 37.31 211 HIS A CA 1
ATOM 1609 C C . HIS A 1 211 ? -20.426 -32.381 18.110 1.00 37.31 211 HIS A C 1
ATOM 1611 O O . HIS A 1 211 ? -19.294 -32.839 18.026 1.00 37.31 211 HIS A O 1
ATOM 1617 N N . ARG A 1 212 ? -20.526 -31.306 18.908 1.00 37.84 212 ARG A N 1
ATOM 1618 C CA . ARG A 1 212 ? -21.552 -30.655 19.746 1.00 37.84 212 ARG A CA 1
ATOM 1619 C C . ARG A 1 212 ? -22.184 -31.578 20.785 1.00 37.84 212 ARG A C 1
ATOM 1621 O O . ARG A 1 212 ? -23.233 -32.155 20.516 1.00 37.84 212 ARG A O 1
ATOM 1628 N N . GLU A 1 213 ? -21.540 -31.602 21.949 1.00 52.47 213 GLU A N 1
ATOM 1629 C CA . GLU A 1 213 ? -22.152 -31.449 23.275 1.00 52.47 213 GLU A CA 1
ATOM 1630 C C . GLU A 1 213 ? -21.453 -30.282 23.984 1.00 52.47 213 GLU A C 1
ATOM 1632 O O . GLU A 1 213 ? -20.227 -30.121 23.766 1.00 52.47 213 GLU A O 1
#

Sequence (213 aa):
MRRWPMMGGAVLALGTMVAVTPVCFARVLDGETIKALRREQQRVAALAKARREAPPAPEVFRAKLLEPVVRGNLADLERNAKLVETYRGRAEDATRNRQEETAKKYVEAAKLFHQLGGVNRKILNAIQAHDNAALLAAYEELVPIEDRIAALTGKQVPRDWFTPAELAIPLPAEDNDDRAVPKGADAGTGRGATSGVCRGWGQPLSGLRCHRE